Protein AF-F4N688-F1 (afdb_monomer_lite)

Structure (mmCIF, N/CA/C/O backbone):
data_AF-F4N688-F1
#
_entry.id   AF-F4N688-F1
#
loop_
_atom_site.group_PDB
_atom_site.id
_atom_site.type_symbol
_atom_site.label_atom_id
_atom_site.label_alt_id
_atom_site.label_comp_id
_atom_site.label_asym_id
_atom_site.label_entity_id
_atom_site.label_seq_id
_atom_site.pdbx_PDB_ins_code
_atom_site.Cartn_x
_atom_site.Cartn_y
_atom_site.Cartn_z
_atom_site.occupancy
_a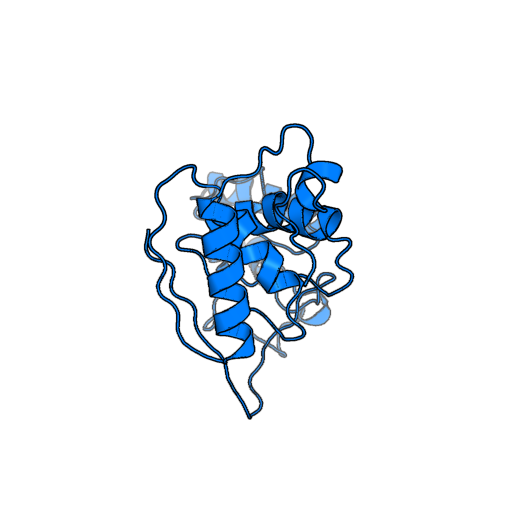tom_site.B_iso_or_equiv
_atom_site.auth_seq_id
_atom_site.auth_comp_id
_atom_site.auth_asym_id
_atom_site.auth_atom_id
_atom_site.pdbx_PDB_model_num
ATOM 1 N N . MET A 1 1 ? -16.082 -0.897 23.472 1.00 53.88 1 MET A N 1
ATOM 2 C CA . MET A 1 1 ? -15.244 -0.591 22.298 1.00 53.88 1 MET A CA 1
ATOM 3 C C . MET A 1 1 ? -14.392 0.613 22.665 1.00 53.88 1 MET A C 1
ATOM 5 O O . MET A 1 1 ? -14.942 1.558 23.213 1.00 53.88 1 MET A O 1
ATOM 9 N N . THR A 1 2 ? -13.070 0.537 22.519 1.00 65.69 2 THR A N 1
ATOM 10 C CA . THR A 1 2 ? -12.178 1.661 22.847 1.00 65.69 2 THR A CA 1
ATOM 11 C C . THR A 1 2 ? -12.403 2.778 21.832 1.00 65.69 2 THR A C 1
ATOM 13 O O . THR A 1 2 ? -12.323 2.518 20.634 1.00 65.69 2 THR A O 1
ATOM 16 N N . ASP A 1 3 ? -12.703 3.994 22.292 1.00 84.94 3 ASP A N 1
ATOM 17 C CA . ASP A 1 3 ? -12.773 5.162 21.409 1.00 84.94 3 ASP A CA 1
ATOM 18 C C . ASP A 1 3 ? -11.345 5.601 21.053 1.00 84.94 3 ASP A C 1
ATOM 20 O O . ASP A 1 3 ? -10.695 6.355 21.777 1.00 84.94 3 ASP A O 1
ATOM 24 N N . ASP A 1 4 ? -10.833 5.080 19.935 1.00 90.69 4 ASP A N 1
ATOM 25 C CA . ASP A 1 4 ? -9.483 5.371 19.438 1.00 90.69 4 ASP A CA 1
ATOM 26 C C . ASP A 1 4 ? -9.272 6.868 19.116 1.00 90.69 4 ASP A C 1
ATOM 28 O O . ASP A 1 4 ? -8.127 7.325 19.055 1.00 90.69 4 ASP A O 1
ATOM 32 N N . PHE A 1 5 ? -10.359 7.633 18.957 1.00 91.25 5 PHE A N 1
ATOM 33 C CA . PHE A 1 5 ? -10.380 9.056 18.613 1.00 91.25 5 PHE A CA 1
ATOM 34 C C . PHE A 1 5 ? -10.669 9.965 19.813 1.00 91.25 5 PHE A C 1
ATOM 36 O O . PHE A 1 5 ? -10.765 11.181 19.634 1.00 91.25 5 PHE A O 1
ATOM 43 N N . ALA A 1 6 ? -10.826 9.425 21.024 1.00 89.12 6 ALA A N 1
ATOM 44 C CA . ALA A 1 6 ? -10.958 10.232 22.232 1.00 89.12 6 ALA A CA 1
ATOM 45 C C . ALA A 1 6 ? -9.713 11.115 22.460 1.00 89.12 6 ALA A C 1
ATOM 47 O O . ALA A 1 6 ? -8.637 10.867 21.914 1.00 89.12 6 ALA A O 1
ATOM 48 N N . THR A 1 7 ? -9.840 12.149 23.296 1.00 87.75 7 THR A N 1
ATOM 49 C CA . THR A 1 7 ? -8.721 13.038 23.680 1.00 87.75 7 THR A CA 1
ATOM 50 C C . THR A 1 7 ? -7.562 12.303 24.341 1.00 87.75 7 THR A C 1
ATOM 52 O O . THR A 1 7 ? -6.420 12.733 24.240 1.00 87.75 7 THR A O 1
ATOM 55 N N . ASP A 1 8 ? -7.857 11.185 24.986 1.00 88.12 8 ASP A N 1
ATOM 56 C CA . ASP A 1 8 ? -6.932 10.242 25.600 1.00 88.12 8 ASP A CA 1
ATOM 57 C C . ASP A 1 8 ? -6.891 8.898 24.846 1.00 88.12 8 ASP A C 1
ATOM 59 O O . ASP A 1 8 ? -6.325 7.927 25.344 1.00 88.12 8 ASP A O 1
ATOM 63 N N . GLY A 1 9 ? -7.469 8.834 23.642 1.00 89.31 9 GLY A N 1
ATOM 64 C CA . GLY A 1 9 ? -7.519 7.642 22.799 1.00 89.31 9 GLY A CA 1
ATOM 65 C C . GLY A 1 9 ? -6.160 7.268 22.201 1.00 89.31 9 GLY A C 1
ATOM 66 O O . GLY A 1 9 ? -5.195 8.035 22.234 1.00 89.31 9 GLY A O 1
ATOM 67 N N . ALA A 1 10 ? -6.080 6.074 21.608 1.00 91.69 10 ALA A N 1
ATOM 68 C CA . ALA A 1 10 ? -4.834 5.538 21.054 1.00 91.69 10 ALA A CA 1
ATOM 69 C C . ALA A 1 10 ? -4.192 6.461 20.000 1.00 91.69 10 ALA A C 1
ATOM 71 O O . ALA A 1 10 ? -2.969 6.606 19.974 1.00 91.69 10 ALA A O 1
ATOM 72 N N . LEU A 1 11 ? -5.001 7.121 19.162 1.00 91.94 11 LEU A N 1
ATOM 73 C CA . LEU A 1 11 ? -4.498 8.048 18.145 1.00 91.94 11 LEU A CA 1
ATOM 74 C C . LEU A 1 11 ? -3.936 9.330 18.766 1.00 91.94 11 LEU A C 1
ATOM 76 O O . LEU A 1 11 ? -2.867 9.775 18.358 1.00 91.94 11 LEU A O 1
ATOM 80 N N . ALA A 1 12 ? -4.608 9.885 19.778 1.00 91.81 12 ALA A N 1
ATOM 81 C CA . ALA A 1 12 ? -4.154 11.087 20.475 1.00 91.81 12 ALA A CA 1
ATOM 82 C C . ALA A 1 12 ? -2.844 10.858 21.244 1.00 91.81 12 ALA A C 1
ATOM 84 O O . ALA A 1 12 ? -1.980 11.731 21.270 1.00 91.81 12 ALA A O 1
ATOM 85 N N . GLN A 1 13 ? -2.665 9.669 21.825 1.00 90.75 13 GLN A N 1
ATOM 86 C CA . GLN A 1 13 ? -1.436 9.309 22.537 1.00 90.75 13 GLN A CA 1
ATOM 87 C C . GLN A 1 13 ? -0.248 9.060 21.599 1.00 90.75 13 GLN A C 1
ATOM 89 O O . GLN A 1 13 ? 0.892 9.341 21.961 1.00 90.75 13 GLN A O 1
ATOM 94 N N . ALA A 1 14 ? -0.495 8.491 20.417 1.00 90.94 14 ALA A N 1
ATOM 95 C CA . ALA A 1 14 ? 0.567 8.064 19.511 1.00 90.94 14 ALA A CA 1
ATOM 96 C C . ALA A 1 14 ? 0.972 9.124 18.477 1.00 90.94 14 ALA A C 1
ATOM 98 O O . ALA A 1 14 ? 2.082 9.060 17.947 1.00 90.94 14 ALA A O 1
ATOM 99 N N . ILE A 1 15 ? 0.087 10.070 18.150 1.00 90.44 15 ILE A N 1
ATOM 100 C CA . ILE A 1 15 ? 0.282 11.011 17.044 1.00 90.44 15 ILE A CA 1
ATOM 101 C C . ILE A 1 15 ? 0.378 12.435 17.591 1.00 90.44 15 ILE A C 1
ATOM 103 O O . ILE A 1 15 ? -0.610 13.039 18.009 1.00 90.44 15 ILE A O 1
ATOM 107 N N . THR A 1 16 ? 1.581 13.005 17.538 1.00 88.25 16 THR A N 1
ATOM 108 C CA . THR A 1 16 ? 1.831 14.388 17.958 1.00 88.25 16 THR A CA 1
ATOM 109 C C . THR A 1 16 ? 0.973 15.368 17.158 1.00 88.25 16 THR A C 1
ATOM 111 O O . THR A 1 16 ? 0.999 15.371 15.929 1.00 88.25 16 THR A O 1
ATOM 114 N N . GLY A 1 17 ? 0.227 16.227 17.857 1.00 86.38 17 GLY A N 1
ATOM 115 C CA . GLY A 1 17 ? -0.650 17.220 17.230 1.00 86.38 17 GLY A CA 1
ATOM 116 C C . GLY A 1 17 ? -1.978 16.659 16.713 1.00 86.38 17 GLY A C 1
ATOM 117 O O . GLY A 1 17 ? -2.724 17.384 16.051 1.00 86.38 17 GLY A O 1
ATOM 118 N N . PHE A 1 18 ? -2.304 15.398 17.011 1.00 89.06 18 PHE A N 1
ATOM 119 C CA . PHE A 1 18 ? -3.630 14.861 16.740 1.00 89.06 18 PHE A CA 1
ATOM 120 C C . PHE A 1 18 ? -4.679 15.581 17.588 1.00 89.06 18 PHE A C 1
ATOM 122 O O . PHE A 1 18 ? -4.578 15.640 18.812 1.00 89.06 18 PHE A O 1
ATOM 129 N N . ASN A 1 19 ? -5.701 16.118 16.923 1.00 88.25 19 ASN A N 1
ATOM 130 C CA . ASN A 1 19 ? -6.828 16.758 17.582 1.00 88.25 19 ASN A CA 1
ATOM 131 C C . ASN A 1 19 ? -8.113 15.993 17.237 1.00 88.25 19 ASN A C 1
ATOM 133 O O . ASN A 1 19 ? -8.499 15.997 16.061 1.00 88.25 19 ASN A O 1
ATOM 137 N N . PRO A 1 20 ? -8.767 15.354 18.222 1.00 88.00 20 PRO A N 1
ATOM 138 C CA . PRO A 1 20 ? -10.058 14.704 18.047 1.00 88.00 20 PRO A CA 1
ATOM 139 C C . PRO A 1 20 ? -11.090 15.596 17.370 1.00 88.00 20 PRO A C 1
ATOM 141 O O . PRO A 1 20 ? -11.239 16.775 17.696 1.00 88.00 20 PRO A O 1
ATOM 144 N N . ARG A 1 21 ? -11.855 15.013 16.449 1.00 89.88 21 ARG A N 1
ATOM 145 C CA . ARG A 1 21 ? -12.956 15.700 15.771 1.00 89.88 21 ARG A CA 1
ATOM 146 C C . ARG A 1 21 ? -14.203 14.852 15.834 1.00 89.88 21 ARG A C 1
ATOM 148 O O . ARG A 1 21 ? -14.169 13.658 15.554 1.00 89.88 21 ARG A O 1
ATOM 155 N N . GLU A 1 22 ? -15.315 15.500 16.139 1.00 89.50 22 GLU A N 1
ATOM 156 C CA . GLU A 1 22 ? -16.586 14.808 16.304 1.00 89.50 22 GLU A CA 1
ATOM 157 C C . GLU A 1 22 ? -17.050 14.120 15.014 1.00 89.50 22 GLU A C 1
ATOM 159 O O . GLU A 1 22 ? -17.449 12.962 15.042 1.00 89.50 22 GLU A O 1
ATOM 164 N N . SER A 1 23 ? -16.871 14.766 13.859 1.00 89.38 23 SER A N 1
ATOM 165 C CA . SER A 1 23 ? -17.173 14.157 12.557 1.00 89.38 23 SER A CA 1
ATOM 166 C C . SER A 1 23 ? -16.347 12.898 12.271 1.00 89.38 23 SER A C 1
ATOM 168 O O . SER A 1 23 ? -16.833 11.965 11.636 1.00 89.38 23 SER A O 1
ATOM 170 N N . GLN A 1 24 ? -15.108 12.847 12.763 1.00 90.06 24 GLN A N 1
ATOM 171 C CA . GLN A 1 24 ? -14.229 11.691 12.621 1.00 90.06 24 GLN A CA 1
ATOM 172 C C . GLN A 1 24 ? -14.700 10.524 13.498 1.00 90.06 24 GLN A C 1
ATOM 174 O O . GLN A 1 24 ? -14.757 9.392 13.021 1.00 90.06 24 GLN A O 1
ATOM 179 N N . ARG A 1 25 ? -15.098 10.817 14.746 1.00 92.00 25 ARG A N 1
ATOM 180 C CA . ARG A 1 25 ? -15.697 9.850 15.679 1.00 92.00 25 ARG A CA 1
ATOM 181 C C . ARG A 1 25 ? -16.994 9.261 15.142 1.00 92.00 25 ARG A C 1
ATOM 183 O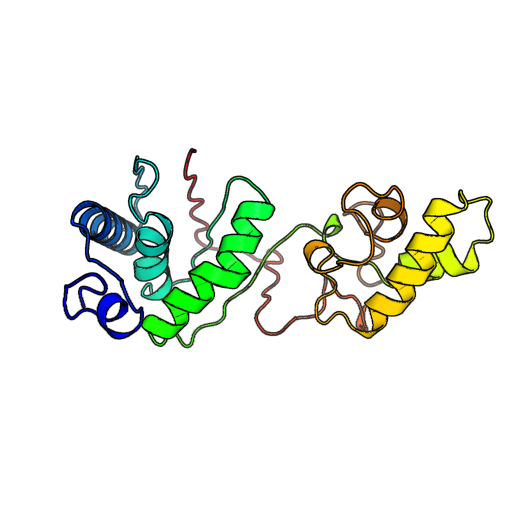 O . ARG A 1 25 ? -17.135 8.044 15.107 1.00 92.00 25 ARG A O 1
ATOM 190 N N . GLN A 1 26 ? -17.900 10.113 14.668 1.00 92.19 26 GLN A N 1
ATOM 191 C CA . GLN A 1 26 ? -19.183 9.694 14.099 1.00 92.19 26 GLN A CA 1
ATOM 192 C C . GLN A 1 26 ? -18.994 8.787 12.882 1.00 92.19 26 GLN A C 1
ATOM 194 O O . GLN A 1 26 ? -19.615 7.731 12.797 1.00 92.19 26 GLN A O 1
ATOM 199 N N . MET A 1 27 ? -18.090 9.158 11.969 1.00 92.31 27 MET A N 1
ATOM 200 C CA . MET A 1 27 ? -17.766 8.331 10.807 1.00 92.31 27 MET A CA 1
ATOM 201 C C . MET A 1 27 ? -17.166 6.981 11.223 1.00 92.31 27 MET A C 1
ATOM 203 O O . MET A 1 27 ? -17.580 5.951 10.698 1.00 92.31 27 MET A O 1
ATOM 207 N N . ALA A 1 28 ? -16.226 6.964 12.170 1.00 93.94 28 ALA A N 1
ATOM 208 C CA . ALA A 1 28 ? -15.606 5.727 12.639 1.00 93.94 28 ALA A CA 1
ATOM 209 C C . ALA A 1 28 ? -16.610 4.787 13.328 1.00 93.94 28 ALA A C 1
ATOM 211 O O . ALA A 1 28 ? -16.593 3.583 13.067 1.00 93.94 28 ALA A O 1
ATOM 212 N N . ALA A 1 29 ? -17.504 5.333 14.159 1.00 93.94 29 ALA A N 1
ATOM 213 C CA . ALA A 1 29 ? -18.570 4.579 14.813 1.00 93.94 29 ALA A CA 1
ATOM 214 C C . ALA A 1 29 ? -19.528 3.964 13.784 1.00 93.94 29 ALA A C 1
ATOM 216 O O . ALA A 1 29 ? -19.724 2.751 13.786 1.00 93.94 29 ALA A O 1
ATOM 217 N N . ALA A 1 30 ? -20.022 4.768 12.834 1.00 94.44 30 ALA A N 1
ATOM 218 C CA . ALA A 1 30 ? -20.915 4.295 11.779 1.00 94.44 30 ALA A CA 1
ATOM 219 C C . ALA A 1 30 ? -20.274 3.186 10.923 1.00 94.44 30 ALA A C 1
ATOM 221 O O . ALA A 1 30 ? -20.929 2.199 10.583 1.00 94.44 30 ALA A O 1
ATOM 222 N N . ILE A 1 31 ? -18.983 3.315 10.592 1.00 94.69 31 ILE A N 1
ATOM 223 C CA . ILE A 1 31 ? -18.241 2.287 9.846 1.00 94.69 31 ILE A CA 1
ATOM 224 C C . ILE A 1 31 ? -18.119 1.005 10.670 1.00 94.69 31 ILE A C 1
ATOM 226 O O . ILE A 1 31 ? -18.365 -0.071 10.130 1.00 94.69 31 ILE A O 1
ATOM 230 N N . SER A 1 32 ? -17.768 1.098 11.955 1.00 94.88 32 SER A N 1
ATOM 231 C CA . SER A 1 32 ? -17.664 -0.078 12.827 1.00 94.88 32 SER A CA 1
ATOM 232 C C . SER A 1 32 ? -18.994 -0.816 12.938 1.00 94.88 32 SER A C 1
ATOM 234 O O . SER A 1 32 ? -19.042 -2.019 12.701 1.00 94.88 32 SER A O 1
ATOM 236 N N . GLU A 1 33 ? -20.082 -0.091 13.208 1.00 95.38 33 GLU A N 1
ATOM 237 C CA . GLU A 1 33 ? -21.433 -0.656 13.270 1.00 95.38 33 GLU A CA 1
ATOM 238 C C . GLU A 1 33 ? -21.819 -1.335 11.951 1.00 95.38 33 GLU A C 1
ATOM 240 O O . GLU A 1 33 ? -22.384 -2.425 11.952 1.00 95.38 33 GLU A O 1
ATOM 245 N N . SER A 1 34 ? -21.458 -0.734 10.815 1.00 95.88 34 SER A N 1
ATOM 246 C CA . SER A 1 34 ? -21.752 -1.293 9.490 1.00 95.88 34 SER A CA 1
ATOM 247 C C . SER A 1 34 ? -20.941 -2.552 9.184 1.00 95.88 34 SER A C 1
ATOM 249 O O . SER A 1 34 ? -21.466 -3.477 8.562 1.00 95.88 34 SER A O 1
ATOM 251 N N . ILE A 1 35 ? -19.680 -2.618 9.628 1.00 93.19 35 ILE A N 1
ATOM 252 C CA . ILE A 1 35 ? -18.844 -3.822 9.525 1.00 93.19 35 ILE A CA 1
ATOM 253 C C . ILE A 1 35 ? -19.454 -4.949 10.368 1.00 93.19 35 ILE A C 1
ATOM 255 O O . ILE A 1 35 ? -19.646 -6.052 9.848 1.00 93.19 35 ILE A O 1
ATOM 259 N N . ASP A 1 36 ? -19.816 -4.663 11.620 1.00 93.06 36 ASP A N 1
ATOM 260 C CA . ASP A 1 36 ? -20.389 -5.639 12.555 1.00 93.06 36 ASP A CA 1
ATOM 261 C C . ASP A 1 36 ? -21.759 -6.146 12.077 1.00 93.06 36 ASP A C 1
ATOM 263 O O . ASP A 1 36 ? -22.025 -7.352 12.068 1.00 93.06 36 ASP A O 1
ATOM 267 N N . ALA A 1 37 ? -22.612 -5.236 11.597 1.00 95.38 37 ALA A N 1
ATOM 268 C CA . ALA A 1 37 ? -23.927 -5.550 11.044 1.00 95.38 37 ALA A CA 1
ATOM 269 C C . ALA A 1 37 ? -23.872 -6.136 9.621 1.00 95.38 37 ALA A C 1
ATOM 271 O O . ALA A 1 37 ? -24.893 -6.606 9.115 1.00 95.38 37 ALA A O 1
ATOM 272 N N . LYS A 1 38 ? -22.700 -6.126 8.966 1.00 93.38 38 LYS A N 1
ATOM 273 C CA . LYS A 1 38 ? -22.496 -6.536 7.563 1.00 93.38 38 LYS A CA 1
ATOM 274 C C . LYS A 1 38 ? -23.407 -5.782 6.588 1.00 93.38 38 LYS A C 1
ATOM 276 O O . LYS A 1 38 ? -23.979 -6.376 5.672 1.00 93.38 38 LYS A O 1
ATOM 281 N N . GLN A 1 39 ? -23.548 -4.478 6.796 1.00 93.88 39 GLN A N 1
ATOM 282 C CA . GLN A 1 39 ? -24.400 -3.596 6.003 1.00 93.88 39 GLN A CA 1
ATOM 283 C C . GLN A 1 39 ? -23.579 -2.644 5.132 1.00 93.88 39 GLN A C 1
ATOM 285 O O . GLN A 1 39 ? -22.395 -2.401 5.363 1.00 93.88 39 GLN A O 1
ATOM 290 N N . GLN A 1 40 ? -24.230 -2.107 4.102 1.00 95.62 40 GLN A N 1
ATOM 291 C CA . GLN A 1 40 ? -23.655 -1.066 3.262 1.00 95.62 40 GLN A CA 1
ATOM 292 C C . GLN A 1 40 ? -23.860 0.297 3.922 1.00 95.62 40 GLN A C 1
ATOM 294 O O . GLN A 1 40 ? -24.969 0.622 4.340 1.00 95.62 40 GLN A O 1
ATOM 299 N N . LEU A 1 41 ? -22.805 1.107 3.946 1.00 94.06 41 LEU A N 1
ATOM 300 C CA . LEU A 1 41 ? -22.845 2.482 4.427 1.00 94.06 41 LEU A CA 1
ATOM 301 C C . LEU A 1 41 ? -22.266 3.412 3.365 1.00 94.06 41 LEU A C 1
ATOM 303 O O . LEU A 1 41 ? -21.203 3.152 2.799 1.00 94.06 41 LEU A O 1
ATOM 307 N N . VAL A 1 42 ? -22.967 4.517 3.127 1.00 94.69 42 VAL A N 1
ATOM 308 C CA . VAL A 1 42 ? -22.491 5.633 2.311 1.00 94.69 42 VAL A CA 1
ATOM 309 C C . VAL A 1 42 ? -22.246 6.805 3.248 1.00 94.69 42 VAL A C 1
ATOM 311 O O . VAL A 1 42 ? -23.152 7.229 3.959 1.00 94.69 42 VAL A O 1
ATOM 314 N N . VAL A 1 43 ? -21.017 7.318 3.249 1.00 90.38 43 VAL A N 1
ATOM 315 C CA . VAL A 1 43 ? -20.632 8.489 4.043 1.00 90.38 43 VAL A CA 1
ATOM 316 C C . VAL A 1 43 ? -20.131 9.570 3.105 1.00 90.38 43 VAL A C 1
ATOM 318 O O . VAL A 1 43 ? -19.173 9.356 2.363 1.00 90.38 43 VAL A O 1
ATOM 321 N N . GLU A 1 44 ? -20.742 10.744 3.184 1.00 90.00 44 GLU A N 1
ATOM 322 C CA . GLU A 1 44 ? -20.186 11.960 2.609 1.00 90.00 44 GLU A CA 1
ATOM 323 C C . GLU A 1 44 ? -19.350 12.669 3.674 1.00 90.00 44 GLU A C 1
ATOM 325 O O . GLU A 1 44 ? -19.809 12.927 4.786 1.00 90.00 44 GLU A O 1
ATOM 330 N N . ALA A 1 45 ? -18.097 12.977 3.351 1.00 83.69 45 ALA A N 1
ATOM 331 C CA . ALA A 1 45 ? -17.222 13.692 4.264 1.00 83.69 45 ALA A CA 1
ATOM 332 C C . ALA A 1 45 ? -16.451 14.771 3.504 1.00 83.69 45 ALA A C 1
ATOM 334 O O . ALA A 1 45 ? -15.783 14.480 2.513 1.00 83.69 45 ALA A O 1
ATOM 335 N N . GLY A 1 46 ? -16.493 16.012 3.996 1.00 78.56 46 GLY A N 1
ATOM 336 C CA . GLY A 1 46 ? -15.784 17.161 3.416 1.00 78.56 46 GLY A CA 1
ATOM 337 C C . GLY A 1 46 ? -14.257 17.037 3.497 1.00 78.56 46 GLY A C 1
ATOM 338 O O . GLY A 1 46 ? -13.723 16.229 4.262 1.00 78.56 46 GLY A O 1
ATOM 339 N N . THR A 1 47 ? -13.507 17.755 2.661 1.00 77.69 47 THR A N 1
ATOM 340 C CA . THR A 1 47 ? -12.029 17.758 2.702 1.00 77.69 47 THR A CA 1
ATOM 341 C C . THR A 1 47 ? -11.511 18.199 4.075 1.00 77.69 47 THR A C 1
ATOM 343 O O . THR A 1 47 ? -12.166 18.930 4.810 1.00 77.69 47 THR A O 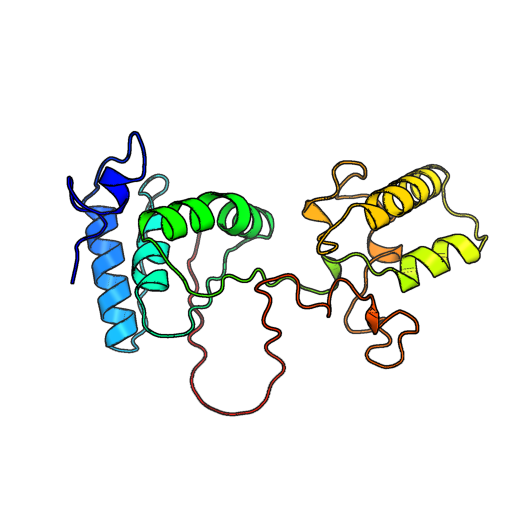1
ATOM 346 N N . GLY A 1 48 ? -10.350 17.678 4.477 1.00 73.19 48 GLY A N 1
ATOM 347 C CA . GLY A 1 48 ? -9.741 18.044 5.757 1.00 73.19 48 GLY A CA 1
ATOM 348 C C . GLY A 1 48 ? -10.417 17.480 7.012 1.00 73.19 48 GLY A C 1
ATOM 349 O O . GLY A 1 48 ? -9.900 17.729 8.091 1.00 73.19 48 GLY A O 1
ATOM 350 N N . THR A 1 49 ? -11.487 16.679 6.925 1.00 70.19 49 THR A N 1
ATOM 351 C CA . THR A 1 49 ? -12.172 16.084 8.099 1.00 70.19 49 THR A CA 1
ATOM 352 C C . THR A 1 49 ? -11.405 14.950 8.784 1.00 70.19 49 THR A C 1
ATOM 354 O O . THR A 1 49 ? -11.773 14.543 9.880 1.00 70.19 49 THR A O 1
ATOM 357 N N . GLY A 1 50 ? -10.312 14.459 8.191 1.00 79.25 50 GLY A N 1
ATOM 358 C CA . GLY A 1 50 ? -9.578 13.301 8.716 1.00 79.25 50 GLY A CA 1
ATOM 359 C C . GLY A 1 50 ? -10.200 11.953 8.329 1.00 79.25 50 GLY A C 1
ATOM 360 O O . GLY A 1 50 ? -10.023 10.973 9.056 1.00 79.25 50 GLY A O 1
ATOM 361 N N . LYS A 1 51 ? -10.901 11.909 7.180 1.00 87.88 51 LYS A N 1
ATOM 362 C CA . LYS A 1 51 ? -11.567 10.720 6.607 1.00 87.88 51 LYS A CA 1
ATOM 363 C C . LYS A 1 51 ? -10.704 9.463 6.657 1.00 87.88 51 LYS A C 1
ATOM 365 O O . LYS A 1 51 ? -11.192 8.397 7.005 1.00 87.88 51 LYS A O 1
ATOM 370 N N . THR A 1 52 ? -9.425 9.612 6.308 1.00 90.38 52 THR A N 1
ATOM 371 C CA . THR A 1 52 ? -8.486 8.497 6.204 1.00 90.38 52 THR A CA 1
ATOM 372 C C . THR A 1 52 ? -8.411 7.708 7.498 1.00 90.38 52 THR A C 1
ATOM 374 O O . THR A 1 52 ? -8.608 6.500 7.502 1.00 90.38 52 THR A O 1
ATOM 377 N N . PHE A 1 53 ? -8.220 8.385 8.628 1.00 92.88 53 PHE A N 1
ATOM 378 C CA . PHE A 1 53 ? -8.099 7.682 9.901 1.00 92.88 53 PHE A CA 1
ATOM 379 C C . PHE A 1 53 ? -9.458 7.143 10.352 1.00 92.88 53 PHE A C 1
ATOM 381 O O . PHE A 1 53 ? -9.507 6.034 10.874 1.00 92.88 53 PHE A O 1
ATOM 388 N N . ALA A 1 54 ? -10.550 7.876 10.082 1.00 92.69 54 ALA A N 1
ATOM 389 C CA . ALA A 1 54 ? -11.910 7.455 10.422 1.00 92.69 54 ALA A CA 1
ATOM 390 C C . ALA A 1 54 ? -12.305 6.111 9.799 1.00 92.69 54 ALA A C 1
ATOM 392 O O . ALA A 1 54 ? -13.002 5.349 10.457 1.00 92.69 54 ALA A O 1
ATOM 393 N N . TYR A 1 55 ? -11.854 5.790 8.579 1.00 93.75 55 TYR A N 1
ATOM 394 C CA . TYR A 1 55 ? -12.073 4.453 8.015 1.00 93.75 55 TYR A CA 1
ATOM 395 C C . TYR A 1 55 ? -10.965 3.452 8.368 1.00 93.75 55 TYR A C 1
ATOM 397 O O . TYR A 1 55 ? -11.248 2.263 8.476 1.00 93.75 55 TYR A O 1
ATOM 405 N N . LEU A 1 56 ? -9.715 3.893 8.563 1.00 95.38 56 LEU A N 1
ATOM 406 C CA . LEU A 1 56 ? -8.598 2.989 8.870 1.00 95.38 56 LEU A CA 1
ATOM 407 C C . LEU A 1 56 ? -8.699 2.377 10.265 1.00 95.38 56 LEU A C 1
ATOM 409 O O . LEU A 1 56 ? -8.435 1.189 10.423 1.00 95.38 56 LEU A O 1
ATOM 413 N N . ALA A 1 57 ? -9.058 3.168 11.275 1.00 95.06 57 ALA A N 1
ATOM 414 C CA . ALA A 1 57 ? -9.111 2.682 12.646 1.00 95.06 57 ALA A CA 1
ATOM 415 C C . ALA A 1 57 ? -10.119 1.533 12.832 1.00 95.06 57 ALA A C 1
ATOM 417 O O . ALA A 1 57 ? -9.687 0.451 13.236 1.00 95.06 57 ALA A O 1
ATOM 418 N N . PRO A 1 58 ? -11.412 1.676 12.470 1.00 94.94 58 PRO A N 1
ATOM 419 C CA . PRO A 1 58 ? -12.351 0.559 12.556 1.00 94.94 58 PRO A CA 1
ATOM 420 C C . PRO A 1 58 ? -11.962 -0.598 11.624 1.00 94.94 58 PRO A C 1
ATOM 422 O O . PRO A 1 58 ? -12.101 -1.752 12.015 1.00 94.94 58 PRO A O 1
ATOM 425 N N . ALA A 1 59 ? -11.388 -0.328 10.444 1.00 95.25 59 ALA A N 1
ATOM 426 C CA . ALA A 1 59 ? -10.906 -1.383 9.548 1.00 95.25 59 ALA A CA 1
ATOM 427 C C . ALA A 1 59 ? -9.795 -2.250 10.168 1.00 95.25 59 ALA A C 1
ATOM 429 O O . ALA A 1 59 ? -9.777 -3.459 9.966 1.00 95.25 59 ALA A O 1
ATOM 430 N N . LEU A 1 60 ? -8.870 -1.651 10.922 1.00 94.69 60 LEU A N 1
ATOM 431 C CA . LEU A 1 60 ? -7.779 -2.368 11.592 1.00 94.69 60 LEU A CA 1
ATOM 432 C C . LEU A 1 60 ? -8.216 -3.045 12.897 1.00 94.69 60 LEU A C 1
ATOM 434 O O . LEU A 1 60 ? -7.545 -3.964 13.366 1.00 94.69 60 LEU A O 1
ATOM 438 N N . ARG A 1 61 ? -9.312 -2.579 13.505 1.00 93.69 61 ARG A N 1
ATOM 439 C CA . ARG A 1 61 ? -9.933 -3.201 14.682 1.00 93.69 61 ARG A CA 1
ATOM 440 C C . ARG A 1 61 ? -10.854 -4.363 14.318 1.00 93.69 61 ARG A C 1
ATOM 442 O O . ARG A 1 61 ? -11.095 -5.209 15.175 1.00 93.69 61 ARG A O 1
ATOM 449 N N . ALA A 1 62 ? -11.360 -4.394 13.088 1.00 92.69 62 ALA A N 1
ATOM 450 C CA . ALA A 1 62 ? -12.245 -5.443 12.616 1.00 92.69 62 ALA A CA 1
ATOM 451 C C . ALA A 1 62 ? -11.546 -6.810 12.637 1.00 92.69 62 ALA A C 1
ATOM 453 O O . ALA A 1 62 ? -10.431 -6.963 12.139 1.00 92.69 62 ALA A O 1
ATOM 454 N N . ASP A 1 63 ? -12.237 -7.830 13.145 1.00 89.38 63 ASP A N 1
ATOM 455 C CA . ASP A 1 63 ? -11.757 -9.220 13.148 1.00 89.38 63 ASP A CA 1
ATOM 456 C C . ASP A 1 63 ? -12.036 -9.919 11.804 1.00 89.38 63 ASP A C 1
ATOM 458 O O . ASP A 1 63 ? -12.498 -11.056 11.718 1.00 89.38 63 ASP A O 1
ATOM 462 N N . CYS A 1 64 ? -11.844 -9.192 10.704 1.00 90.31 64 CYS A N 1
ATOM 463 C CA . CYS A 1 64 ? -12.094 -9.686 9.362 1.00 90.31 64 CYS A CA 1
ATOM 464 C C . CYS A 1 64 ? -11.114 -9.082 8.356 1.00 90.31 64 CYS A C 1
ATOM 466 O O . CYS A 1 64 ? -10.398 -8.117 8.621 1.00 90.31 64 CYS A O 1
ATOM 468 N N . LYS A 1 65 ? -11.063 -9.674 7.161 1.00 91.94 65 LYS A N 1
ATOM 469 C CA . LYS A 1 65 ? -10.240 -9.141 6.078 1.00 91.94 65 LYS A CA 1
ATOM 470 C C . LYS A 1 65 ? -10.913 -7.907 5.483 1.00 91.94 65 LYS A C 1
ATOM 472 O O . LYS A 1 65 ? -11.965 -8.023 4.859 1.00 91.94 65 LYS A O 1
ATOM 477 N N . VAL A 1 66 ? -10.256 -6.756 5.598 1.00 93.31 66 VAL A N 1
ATOM 478 C CA . VAL A 1 66 ? -10.722 -5.500 4.999 1.00 93.31 66 VAL A CA 1
ATOM 479 C C . VAL A 1 66 ? -9.955 -5.197 3.714 1.00 93.31 66 VAL A C 1
ATOM 481 O O . VAL A 1 66 ? -8.732 -5.326 3.655 1.00 93.31 66 VAL A O 1
ATOM 484 N N . ILE A 1 67 ? -10.682 -4.788 2.673 1.00 94.50 67 ILE A N 1
ATOM 485 C CA . ILE A 1 67 ? -10.115 -4.259 1.430 1.00 94.50 67 ILE A CA 1
ATOM 486 C C . ILE A 1 67 ? -10.498 -2.787 1.338 1.00 94.50 67 ILE A C 1
ATOM 488 O O . ILE A 1 67 ? -11.679 -2.448 1.375 1.00 94.50 67 ILE A O 1
ATOM 492 N N . ILE A 1 68 ? -9.495 -1.927 1.185 1.00 93.62 68 ILE A N 1
ATOM 493 C CA . ILE A 1 68 ? -9.675 -0.487 1.000 1.00 93.62 68 ILE A CA 1
ATOM 494 C C . ILE A 1 68 ? -9.324 -0.154 -0.446 1.00 93.62 68 ILE A C 1
ATOM 496 O O . ILE A 1 68 ? -8.253 -0.519 -0.932 1.00 93.62 68 ILE A O 1
ATOM 500 N N . SER A 1 69 ? -10.236 0.528 -1.135 1.00 92.12 69 SER A N 1
ATOM 501 C CA . SER A 1 69 ? -10.053 0.991 -2.509 1.00 92.12 69 SER A CA 1
ATOM 502 C C . SER A 1 69 ? -10.045 2.518 -2.543 1.00 92.12 69 SER A C 1
ATOM 504 O O . SER A 1 69 ? -10.804 3.165 -1.821 1.00 92.12 69 SER A O 1
ATOM 506 N N . THR A 1 70 ? -9.171 3.094 -3.364 1.00 90.12 70 THR A N 1
ATOM 507 C CA . THR A 1 70 ? -9.013 4.543 -3.540 1.00 90.12 70 THR A CA 1
ATOM 508 C C . THR A 1 70 ? -9.179 4.912 -5.015 1.00 90.12 70 THR A C 1
ATOM 510 O O . THR A 1 70 ? -9.103 4.057 -5.895 1.00 90.12 70 THR A O 1
ATOM 513 N N . GLY A 1 71 ? -9.427 6.196 -5.294 1.00 86.88 71 GLY A N 1
ATOM 514 C CA . GLY A 1 71 ? -9.722 6.668 -6.652 1.00 86.88 71 GLY A CA 1
ATOM 515 C C . GLY A 1 71 ? -8.517 6.718 -7.599 1.00 86.88 71 GLY A C 1
ATOM 516 O O . GLY A 1 71 ? -8.706 6.767 -8.809 1.00 86.88 71 GLY A O 1
ATOM 517 N N . SER A 1 72 ? -7.285 6.709 -7.080 1.00 87.88 72 SER A N 1
ATOM 518 C CA . SER A 1 72 ? -6.069 6.781 -7.897 1.00 87.88 72 SER A CA 1
ATOM 519 C C . SER A 1 72 ? -4.897 6.036 -7.258 1.00 87.88 72 SER A C 1
ATOM 521 O O . SER A 1 72 ? -4.853 5.843 -6.040 1.00 87.88 72 SER A O 1
ATOM 523 N N . LYS A 1 73 ? -3.913 5.665 -8.089 1.00 85.81 73 LYS A N 1
ATOM 524 C CA . LYS A 1 73 ? -2.656 5.039 -7.653 1.00 85.81 73 LYS A CA 1
ATOM 525 C C . LYS A 1 73 ? -1.899 5.922 -6.656 1.00 85.81 73 LYS A C 1
ATOM 527 O O . LYS A 1 73 ? -1.516 5.440 -5.602 1.00 85.81 73 LYS A O 1
ATOM 532 N N . ALA A 1 74 ? -1.793 7.223 -6.927 1.00 86.62 74 ALA A N 1
ATOM 533 C CA . ALA A 1 74 ? -1.129 8.167 -6.026 1.00 86.62 74 ALA A CA 1
ATOM 534 C C . ALA A 1 74 ? -1.781 8.214 -4.629 1.00 86.62 74 ALA A C 1
ATOM 536 O O . ALA A 1 74 ? -1.085 8.202 -3.615 1.00 86.62 74 ALA A O 1
ATOM 537 N N . LEU A 1 75 ? -3.121 8.200 -4.557 1.00 90.12 75 LEU A N 1
ATOM 538 C CA . LEU A 1 75 ? -3.836 8.131 -3.277 1.00 90.12 75 LEU A CA 1
ATOM 539 C C . LEU A 1 75 ? -3.617 6.788 -2.573 1.00 90.12 75 LEU A C 1
ATOM 541 O O . LEU A 1 75 ? -3.516 6.748 -1.349 1.00 90.12 75 LEU A O 1
ATOM 545 N N . GLN A 1 76 ? -3.548 5.692 -3.333 1.00 91.06 76 GLN A N 1
ATOM 546 C CA . GLN A 1 76 ? -3.226 4.370 -2.796 1.00 91.06 76 GLN A CA 1
ATOM 547 C C . GLN A 1 76 ? -1.812 4.338 -2.193 1.00 91.06 76 GLN A C 1
ATOM 549 O O . GLN A 1 76 ? -1.623 3.812 -1.097 1.00 91.06 76 GLN A O 1
ATOM 554 N N . ASP A 1 77 ? -0.842 4.943 -2.878 1.00 88.81 77 ASP A N 1
ATOM 555 C CA . ASP A 1 77 ? 0.557 5.001 -2.454 1.00 88.81 77 ASP A CA 1
ATOM 556 C C . ASP A 1 77 ? 0.739 5.877 -1.220 1.00 88.81 77 ASP A C 1
ATOM 558 O O . ASP A 1 77 ? 1.408 5.468 -0.269 1.00 88.81 77 ASP A O 1
ATOM 562 N N . GLN A 1 78 ? 0.079 7.038 -1.172 1.00 90.00 78 GLN A N 1
ATOM 563 C CA . GLN A 1 78 ? 0.044 7.873 0.028 1.00 90.00 78 GLN A CA 1
ATOM 564 C C . GLN A 1 78 ? -0.564 7.114 1.215 1.00 90.00 78 GLN A C 1
ATOM 566 O O . GLN A 1 78 ? 0.004 7.120 2.310 1.00 90.00 78 GLN A O 1
ATOM 571 N N . LEU A 1 79 ? -1.693 6.433 0.994 1.00 91.88 79 LEU A N 1
ATOM 572 C CA . LEU A 1 79 ? -2.359 5.652 2.029 1.00 91.88 79 LEU A CA 1
ATOM 573 C C . LEU A 1 79 ? -1.425 4.569 2.579 1.00 91.88 79 LEU A C 1
ATOM 575 O O . LEU A 1 79 ? -1.283 4.457 3.791 1.00 91.88 79 LEU A O 1
ATOM 579 N N . TYR A 1 80 ? -0.777 3.793 1.709 1.00 91.00 80 TYR A N 1
ATOM 580 C CA . TYR A 1 80 ? 0.041 2.648 2.109 1.00 91.00 80 TYR A CA 1
ATOM 581 C C . TYR A 1 80 ? 1.397 3.035 2.714 1.00 91.00 80 TYR A C 1
ATOM 583 O O . TYR A 1 80 ? 1.848 2.386 3.652 1.00 91.00 80 TYR A O 1
ATOM 591 N N . SER A 1 81 ? 2.049 4.080 2.200 1.00 89.00 81 SER A N 1
ATOM 592 C CA . SER A 1 81 ? 3.392 4.486 2.644 1.00 89.00 81 SER A CA 1
ATOM 593 C C . SER A 1 81 ? 3.391 5.385 3.881 1.00 89.00 81 SER A C 1
ATOM 595 O O . SER A 1 81 ? 4.392 5.440 4.593 1.00 89.00 81 SER A O 1
ATOM 597 N N . ARG A 1 82 ? 2.285 6.093 4.146 1.00 90.56 82 ARG A N 1
ATOM 598 C CA . ARG A 1 82 ? 2.210 7.108 5.204 1.00 90.56 82 ARG A CA 1
ATOM 599 C C . ARG A 1 82 ? 1.071 6.852 6.178 1.00 90.56 82 ARG A C 1
ATOM 601 O O . ARG A 1 82 ? 1.318 6.514 7.331 1.00 90.56 82 ARG A O 1
ATOM 608 N N . ASP A 1 83 ? -0.168 6.994 5.715 1.00 92.31 83 ASP A N 1
ATOM 609 C CA . ASP A 1 83 ? -1.326 7.078 6.609 1.00 92.31 83 ASP A CA 1
ATOM 610 C C . ASP A 1 83 ? -1.603 5.741 7.323 1.00 92.31 83 ASP A C 1
ATOM 612 O O . ASP A 1 83 ? -1.824 5.702 8.535 1.00 92.31 83 ASP A O 1
ATOM 616 N N . LEU A 1 84 ? -1.541 4.626 6.590 1.00 94.06 84 LEU A N 1
ATOM 617 C CA . LEU A 1 84 ? -1.761 3.282 7.118 1.00 94.06 84 LEU A CA 1
ATOM 618 C C . LEU A 1 84 ? -0.688 2.873 8.147 1.00 94.06 84 LEU A C 1
ATOM 620 O O . LEU A 1 84 ? -1.085 2.454 9.236 1.00 94.06 84 LEU A O 1
ATOM 624 N N . PRO A 1 85 ? 0.631 3.017 7.891 1.00 93.56 85 PRO A N 1
ATOM 625 C CA . PRO A 1 85 ? 1.663 2.770 8.898 1.00 93.56 85 PRO A CA 1
ATOM 626 C C . PRO A 1 85 ? 1.481 3.594 10.174 1.00 93.56 85 PRO A C 1
ATOM 628 O O . PRO A 1 85 ? 1.637 3.057 11.273 1.00 93.56 85 PRO A O 1
ATOM 631 N N . THR A 1 86 ? 1.109 4.874 10.050 1.00 93.75 86 THR A N 1
ATOM 632 C CA . THR A 1 86 ? 0.851 5.744 11.204 1.00 93.75 86 THR A CA 1
ATOM 633 C C . THR A 1 86 ? -0.287 5.201 12.068 1.00 93.75 86 THR A C 1
ATOM 635 O O . THR A 1 86 ? -0.101 5.005 13.270 1.00 93.75 86 THR A O 1
ATOM 638 N N . VAL A 1 87 ? -1.444 4.895 11.471 1.00 94.00 87 VAL A N 1
ATOM 639 C CA . VAL A 1 87 ? -2.602 4.383 12.222 1.00 94.00 87 VAL A CA 1
ATOM 640 C C . VAL A 1 87 ? -2.336 2.975 12.761 1.00 94.00 87 VAL A C 1
ATOM 642 O O . VAL A 1 87 ? -2.618 2.702 13.924 1.00 94.00 87 VAL A O 1
ATOM 645 N N . ALA A 1 88 ? -1.737 2.083 11.970 1.00 95.12 88 ALA A N 1
ATOM 646 C CA . ALA A 1 88 ? -1.410 0.727 12.408 1.00 95.12 88 ALA A CA 1
ATOM 647 C C . ALA A 1 88 ? -0.462 0.724 13.616 1.00 95.12 88 ALA A C 1
ATOM 649 O O . ALA A 1 88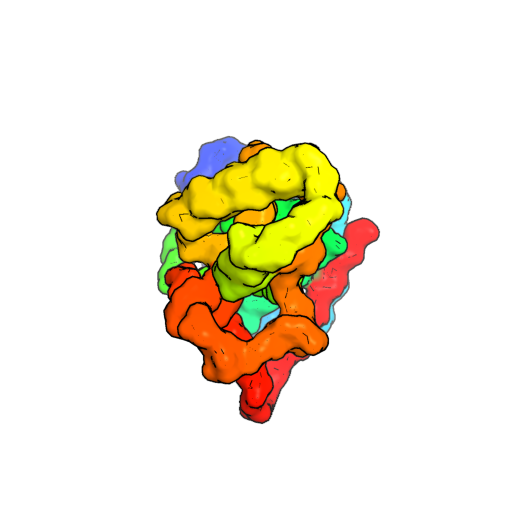 ? -0.679 -0.032 14.565 1.00 95.12 88 ALA A O 1
ATOM 650 N N . THR A 1 89 ? 0.539 1.608 13.620 1.00 94.62 89 THR A N 1
ATOM 651 C CA . THR A 1 89 ? 1.462 1.774 14.750 1.00 94.62 89 THR A CA 1
ATOM 652 C C . THR A 1 89 ? 0.734 2.308 15.982 1.00 94.62 89 THR A C 1
ATOM 654 O O . THR A 1 89 ? 0.866 1.733 17.063 1.00 94.62 89 THR A O 1
ATOM 657 N N . ALA A 1 90 ? -0.084 3.352 15.819 1.00 94.31 90 ALA A N 1
ATOM 658 C CA . ALA A 1 90 ? -0.860 3.944 16.908 1.00 94.31 90 ALA A CA 1
ATOM 659 C C . ALA A 1 90 ? -1.802 2.929 17.576 1.00 94.31 90 ALA A C 1
ATOM 661 O O . ALA A 1 90 ? -1.889 2.854 18.802 1.00 94.31 90 ALA A O 1
ATOM 662 N N . LEU A 1 91 ? -2.452 2.084 16.774 1.00 94.19 91 LEU A N 1
ATOM 663 C CA . LEU A 1 91 ? -3.365 1.045 17.252 1.00 94.19 91 LEU A CA 1
ATOM 664 C C . LEU A 1 91 ? -2.656 -0.242 17.693 1.00 94.19 91 LEU A C 1
ATOM 666 O O . LEU A 1 91 ? -3.322 -1.183 18.132 1.00 94.19 91 LEU A O 1
ATOM 670 N N . LYS A 1 92 ? -1.319 -0.296 17.594 1.00 94.31 92 LYS A N 1
ATOM 671 C CA . LYS A 1 92 ? -0.497 -1.486 17.868 1.00 94.31 92 LYS A CA 1
ATOM 672 C C . LYS A 1 92 ? -0.986 -2.711 17.085 1.00 94.31 92 LYS A C 1
ATOM 674 O O . LYS A 1 92 ? -1.001 -3.829 17.606 1.00 94.31 92 LYS A O 1
ATOM 679 N N . TYR A 1 93 ? -1.417 -2.491 15.845 1.00 94.56 93 TYR A N 1
ATOM 680 C CA . TYR A 1 93 ? -1.937 -3.528 14.965 1.00 94.56 93 TYR A CA 1
ATOM 681 C C . TYR A 1 93 ? -0.835 -4.534 14.616 1.00 94.56 93 TYR A C 1
ATOM 683 O O . TYR A 1 93 ? 0.274 -4.158 14.244 1.00 94.56 93 TYR A O 1
ATOM 691 N N . LYS A 1 94 ? -1.147 -5.828 14.745 1.00 92.19 94 LYS A N 1
ATOM 692 C CA . LYS A 1 94 ? -0.201 -6.937 14.509 1.00 92.19 94 LYS A CA 1
ATOM 693 C C . LYS A 1 94 ? -0.546 -7.786 13.287 1.00 92.19 94 LYS A C 1
ATOM 695 O O . LYS A 1 94 ? 0.140 -8.768 13.010 1.00 92.19 94 LYS A O 1
ATOM 700 N N . GLY A 1 95 ? -1.636 -7.461 12.596 1.00 89.75 95 GLY A N 1
ATOM 701 C CA . GLY A 1 95 ? -2.039 -8.193 11.406 1.00 89.75 95 GLY A CA 1
ATOM 702 C C . GLY A 1 95 ? -1.174 -7.846 10.196 1.00 89.75 95 GLY A C 1
ATOM 703 O O . GLY A 1 95 ? -0.297 -6.983 10.235 1.00 89.75 95 GLY A O 1
ATOM 704 N N . LYS A 1 96 ? -1.432 -8.541 9.089 1.00 90.06 96 LYS A N 1
ATOM 705 C CA . LYS A 1 96 ? -0.709 -8.328 7.832 1.00 90.06 96 LYS A CA 1
ATOM 706 C C . LYS A 1 96 ? -1.318 -7.156 7.071 1.00 90.06 96 LYS A C 1
ATOM 708 O O . LYS A 1 96 ? -2.540 -7.046 6.985 1.00 90.06 96 LYS A O 1
ATOM 713 N N . LEU A 1 97 ? -0.457 -6.325 6.497 1.00 90.44 97 LEU A N 1
ATOM 714 C CA . LEU A 1 97 ? -0.819 -5.239 5.593 1.00 90.44 97 LEU A CA 1
ATOM 715 C C . LEU A 1 97 ? -0.261 -5.558 4.207 1.00 90.44 97 LEU A C 1
ATOM 717 O O . LEU A 1 97 ? 0.829 -6.116 4.094 1.00 90.44 97 LEU A O 1
ATOM 721 N N . ALA A 1 98 ? -1.032 -5.246 3.169 1.00 87.94 98 ALA A N 1
ATOM 722 C CA . ALA A 1 98 ? -0.705 -5.590 1.793 1.00 87.94 98 ALA A CA 1
ATOM 723 C C . ALA A 1 98 ? -1.102 -4.455 0.852 1.00 87.94 98 ALA A C 1
ATOM 725 O O . ALA A 1 98 ? -2.211 -3.930 0.961 1.00 87.94 98 ALA A O 1
ATOM 726 N N . LEU A 1 99 ? -0.239 -4.149 -0.112 1.00 88.19 99 LEU A N 1
ATOM 727 C CA . LEU A 1 99 ? -0.576 -3.319 -1.262 1.00 88.19 99 LEU A CA 1
ATOM 728 C C . LEU A 1 99 ? -0.926 -4.222 -2.447 1.00 88.19 99 LEU A C 1
ATOM 730 O O . LEU A 1 99 ? -0.243 -5.213 -2.705 1.00 88.19 99 LEU A O 1
ATOM 734 N N . LEU A 1 100 ? -1.990 -3.890 -3.174 1.00 86.94 100 LEU A N 1
ATOM 735 C CA . LEU A 1 100 ? -2.396 -4.606 -4.381 1.00 86.94 100 LEU A CA 1
ATOM 736 C C . LEU A 1 100 ? -2.485 -3.620 -5.546 1.00 86.94 100 LEU A C 1
ATOM 738 O O . LEU A 1 100 ? -3.340 -2.735 -5.539 1.00 86.94 100 LEU A O 1
ATOM 742 N N . LYS A 1 101 ? -1.629 -3.814 -6.553 1.00 88.06 101 LYS A N 1
ATOM 743 C CA . LYS A 1 101 ? -1.666 -3.105 -7.838 1.00 88.06 101 LYS A CA 1
ATOM 744 C C . LYS A 1 101 ? -1.682 -4.110 -8.992 1.00 88.06 101 LYS A C 1
ATOM 746 O O . LYS A 1 101 ? -1.340 -5.281 -8.817 1.00 88.06 101 LYS A O 1
ATOM 751 N N . GLY A 1 102 ? -2.075 -3.649 -10.177 1.00 87.81 102 GLY A N 1
ATOM 752 C CA . GLY A 1 102 ? -2.005 -4.454 -11.401 1.00 87.81 102 GLY A CA 1
ATOM 753 C C . GLY A 1 102 ? -0.560 -4.743 -11.825 1.00 87.81 102 GLY A C 1
ATOM 754 O O . GLY A 1 102 ? 0.338 -3.972 -11.494 1.00 87.81 102 GLY A O 1
ATOM 755 N N . ARG A 1 103 ? -0.354 -5.821 -12.597 1.00 89.94 103 ARG A N 1
ATOM 756 C CA . ARG A 1 103 ? 0.961 -6.298 -13.089 1.00 89.94 103 ARG A CA 1
ATOM 757 C C . ARG A 1 103 ? 1.817 -5.223 -13.756 1.00 89.94 103 ARG A C 1
ATOM 759 O O . ARG A 1 103 ? 3.025 -5.209 -13.559 1.00 89.94 103 ARG A O 1
ATOM 766 N N . SER A 1 104 ? 1.185 -4.288 -14.463 1.00 92.56 104 SER A N 1
ATOM 767 C CA . SER A 1 104 ? 1.860 -3.176 -15.142 1.00 92.56 104 SER A CA 1
ATOM 768 C C . SER A 1 104 ? 2.510 -2.166 -14.191 1.00 92.56 104 SER A C 1
ATOM 770 O O . SER A 1 104 ? 3.197 -1.261 -14.640 1.00 92.56 104 SER A O 1
ATOM 772 N N . ASN A 1 105 ? 2.298 -2.304 -12.880 1.00 92.50 105 ASN A N 1
ATOM 773 C CA . ASN A 1 105 ? 2.954 -1.493 -11.855 1.00 92.50 105 ASN A CA 1
ATOM 774 C C . ASN A 1 105 ? 4.197 -2.170 -11.273 1.00 92.50 105 ASN A C 1
ATOM 776 O O . ASN A 1 105 ? 4.786 -1.631 -10.342 1.00 92.50 105 ASN A O 1
ATOM 780 N N . TYR A 1 106 ? 4.572 -3.338 -11.796 1.00 93.12 106 TYR A N 1
ATOM 781 C CA . TYR A 1 106 ? 5.730 -4.094 -11.349 1.00 93.12 106 TYR A CA 1
ATOM 782 C C . TYR A 1 106 ? 6.709 -4.295 -12.493 1.00 93.12 106 TYR A C 1
ATOM 784 O O . TYR A 1 106 ? 6.322 -4.646 -13.614 1.00 93.12 106 TYR A O 1
ATOM 792 N N . LEU A 1 107 ? 7.988 -4.115 -12.186 1.00 94.94 107 LEU A N 1
ATOM 793 C CA . LEU A 1 107 ? 9.070 -4.457 -13.092 1.00 94.94 107 LEU A CA 1
ATOM 794 C C . LEU A 1 107 ? 9.050 -5.960 -13.396 1.00 94.94 107 LEU A C 1
ATOM 796 O O . LEU A 1 107 ? 9.007 -6.805 -12.499 1.00 94.94 107 LEU A O 1
ATOM 800 N N . CYS A 1 108 ? 9.107 -6.296 -14.681 1.00 95.38 108 CYS A N 1
ATOM 801 C CA . CYS A 1 108 ? 9.259 -7.658 -15.154 1.00 95.38 108 CYS A CA 1
ATOM 802 C C . CYS A 1 108 ? 10.725 -7.891 -15.525 1.00 95.38 108 CYS A C 1
ATOM 804 O O . CYS A 1 108 ? 11.192 -7.421 -16.560 1.00 95.38 108 CYS A O 1
ATOM 806 N N . LEU A 1 109 ? 11.438 -8.639 -14.678 1.00 94.44 109 LEU A N 1
ATOM 807 C CA . LEU A 1 109 ? 12.860 -8.937 -14.878 1.00 94.44 109 LEU A CA 1
ATOM 808 C C . LEU A 1 109 ? 13.127 -9.621 -16.225 1.00 94.44 109 LEU A C 1
ATOM 810 O O . LEU A 1 109 ? 14.096 -9.297 -16.898 1.00 94.44 109 LEU A O 1
ATOM 814 N N . GLU A 1 110 ? 12.228 -10.508 -16.651 1.00 94.25 110 GLU A N 1
ATOM 815 C CA . GLU A 1 110 ? 12.377 -11.251 -17.907 1.00 94.25 110 GLU A CA 1
ATOM 816 C C . GLU A 1 110 ? 12.321 -10.304 -19.108 1.00 94.25 110 GLU A C 1
ATOM 818 O O . GLU A 1 110 ? 13.202 -10.316 -19.963 1.00 94.25 110 GLU A O 1
ATOM 823 N N . ARG A 1 111 ? 11.353 -9.386 -19.113 1.00 93.69 111 ARG A N 1
ATOM 824 C CA . ARG A 1 111 ? 11.213 -8.396 -20.183 1.00 93.69 111 ARG A CA 1
ATOM 825 C C . ARG A 1 111 ? 12.353 -7.381 -20.176 1.00 93.69 111 ARG A C 1
ATOM 827 O O . ARG A 1 111 ? 12.806 -6.975 -21.242 1.00 93.69 111 ARG A O 1
ATOM 834 N N . LEU A 1 112 ? 12.852 -7.003 -18.997 1.00 94.19 112 LEU A N 1
ATOM 835 C CA . LEU A 1 112 ? 14.051 -6.171 -18.867 1.00 94.19 112 LEU A CA 1
ATOM 836 C C . LEU A 1 112 ? 15.288 -6.854 -19.485 1.00 94.19 112 LEU A C 1
ATOM 838 O O . LEU A 1 112 ? 16.054 -6.211 -20.210 1.00 94.19 112 LEU A O 1
ATOM 842 N N . GLU A 1 113 ? 15.466 -8.157 -19.253 1.00 91.62 113 GLU A N 1
ATOM 843 C CA . GLU A 1 113 ? 16.535 -8.945 -19.877 1.00 91.62 113 GLU A CA 1
ATOM 844 C C . GLU A 1 113 ? 16.352 -9.059 -21.393 1.00 91.62 113 GLU A C 1
ATOM 846 O O . GLU A 1 113 ? 17.312 -8.844 -22.135 1.00 91.62 113 GLU A O 1
ATOM 851 N N . GLN A 1 114 ? 15.128 -9.296 -21.873 1.00 90.88 114 GLN A N 1
ATOM 852 C CA . GLN A 1 114 ? 14.830 -9.326 -23.307 1.00 90.88 114 GLN A CA 1
ATOM 853 C C . GLN A 1 114 ? 15.238 -8.024 -24.003 1.00 90.88 114 GLN A C 1
ATOM 855 O O . GLN A 1 114 ? 15.901 -8.080 -25.036 1.00 90.88 114 GLN A O 1
ATOM 860 N N . GLN A 1 115 ? 14.908 -6.856 -23.438 1.00 89.94 115 GLN A N 1
ATOM 861 C CA . GLN A 1 115 ? 15.303 -5.570 -24.032 1.00 89.94 115 GLN A CA 1
ATOM 862 C C . GLN A 1 115 ? 16.822 -5.369 -24.039 1.00 89.94 115 GLN A C 1
ATOM 864 O O . GLN A 1 115 ? 17.360 -4.758 -24.959 1.00 89.94 115 GLN A O 1
ATOM 869 N N . SER A 1 116 ? 17.527 -5.926 -23.052 1.00 79.00 116 SER A N 1
ATOM 870 C CA . SER A 1 116 ? 18.991 -5.869 -22.991 1.00 79.00 116 SER A CA 1
ATOM 871 C C . SER A 1 116 ? 19.663 -6.741 -24.061 1.00 79.00 116 SER A C 1
ATOM 873 O O . SER A 1 116 ? 20.779 -6.441 -24.480 1.00 79.00 116 SER A O 1
ATOM 875 N N . LEU A 1 117 ? 19.003 -7.822 -24.491 1.00 80.00 117 LEU A N 1
ATOM 876 C CA . LEU A 1 117 ? 19.519 -8.778 -25.478 1.00 80.00 117 LEU A CA 1
ATOM 877 C C . LEU A 1 117 ? 19.053 -8.485 -26.909 1.00 80.00 117 LEU A C 1
ATOM 879 O O . LEU A 1 117 ? 19.750 -8.841 -27.857 1.00 80.00 117 LEU A O 1
ATOM 883 N N . ALA A 1 118 ? 17.886 -7.858 -27.075 1.00 73.06 118 ALA A N 1
ATOM 884 C CA . ALA A 1 118 ? 17.209 -7.733 -28.363 1.00 73.06 118 ALA A CA 1
ATOM 885 C C . ALA A 1 118 ? 17.947 -6.859 -29.392 1.00 73.06 118 ALA A C 1
ATOM 887 O O . ALA A 1 118 ? 17.597 -6.919 -30.566 1.00 73.06 118 ALA A O 1
ATOM 888 N N . GLY A 1 119 ? 18.955 -6.070 -28.995 1.00 59.31 119 GLY A N 1
ATOM 889 C CA . GLY A 1 119 ? 19.849 -5.347 -29.915 1.00 59.31 119 GLY A CA 1
ATOM 890 C C . GLY A 1 119 ? 19.157 -4.417 -30.925 1.00 59.31 119 GLY A C 1
ATOM 891 O O . GLY A 1 119 ? 19.781 -4.027 -31.908 1.00 59.31 119 GLY A O 1
ATOM 892 N N . GLY A 1 120 ? 17.873 -4.104 -30.722 1.00 66.88 120 GLY A N 1
ATOM 893 C CA . GLY A 1 120 ? 17.071 -3.300 -31.638 1.00 66.88 120 GLY A CA 1
ATOM 894 C C . GLY A 1 120 ? 17.411 -1.812 -31.568 1.00 66.88 120 GLY A C 1
ATOM 895 O O . GLY A 1 120 ? 17.999 -1.338 -30.595 1.00 66.88 120 GLY A O 1
ATOM 896 N N . GLU A 1 121 ? 16.994 -1.064 -32.592 1.00 74.31 121 GLU A N 1
ATOM 897 C CA . GLU A 1 121 ? 17.101 0.399 -32.637 1.00 74.31 121 GLU A CA 1
ATOM 898 C C . GLU A 1 121 ? 16.087 1.042 -31.678 1.00 74.31 121 GLU A C 1
ATOM 900 O O . GLU A 1 121 ? 15.028 1.529 -32.071 1.00 74.31 121 GLU A O 1
ATOM 905 N N . LEU A 1 122 ? 16.390 1.011 -30.382 1.00 83.19 122 LEU A N 1
ATOM 906 C CA . LEU A 1 122 ? 15.706 1.843 -29.399 1.00 83.19 122 LEU A CA 1
ATOM 907 C C . LEU A 1 122 ? 16.256 3.269 -29.472 1.00 83.19 122 LEU A C 1
ATOM 909 O O . LEU A 1 122 ? 17.445 3.485 -29.717 1.00 83.19 122 LEU A O 1
ATOM 913 N N . ALA A 1 123 ? 15.393 4.251 -29.214 1.00 86.50 123 ALA A N 1
ATOM 914 C CA . ALA A 1 123 ? 15.830 5.631 -29.064 1.00 86.50 123 ALA A CA 1
ATOM 915 C C . ALA A 1 123 ? 16.860 5.746 -27.926 1.00 86.50 123 ALA A C 1
ATOM 917 O O . ALA A 1 123 ? 16.749 5.065 -26.903 1.00 86.50 123 ALA A O 1
ATOM 918 N N . SER A 1 124 ? 17.835 6.646 -28.078 1.00 87.62 124 SER A N 1
ATOM 919 C CA . SER A 1 124 ? 18.910 6.847 -27.097 1.00 87.62 124 SER A CA 1
ATOM 920 C C . SER A 1 124 ? 18.388 7.104 -25.679 1.00 87.62 124 SER A C 1
ATOM 922 O O . SER A 1 124 ? 18.967 6.616 -24.715 1.00 87.62 124 SER A O 1
ATOM 924 N N . GLU A 1 125 ? 17.271 7.824 -25.547 1.00 88.31 125 GLU A N 1
ATOM 925 C CA . GLU A 1 125 ? 16.618 8.095 -24.259 1.00 88.31 125 GLU A CA 1
ATOM 926 C C . GLU A 1 125 ? 16.121 6.806 -23.586 1.00 88.31 125 GLU A C 1
ATOM 928 O O . GLU A 1 125 ? 16.407 6.563 -22.415 1.00 88.31 125 GLU A O 1
ATOM 933 N N . THR A 1 126 ? 15.468 5.921 -24.345 1.00 90.75 126 THR A N 1
ATOM 934 C CA . THR A 1 126 ? 15.002 4.618 -23.848 1.00 90.75 126 THR A CA 1
ATOM 935 C C . THR A 1 126 ? 16.168 3.717 -23.441 1.00 90.75 126 THR A C 1
ATOM 937 O O . THR A 1 126 ? 16.065 2.996 -22.452 1.00 90.75 126 THR A O 1
ATOM 940 N N . LEU A 1 127 ? 17.296 3.771 -24.158 1.00 90.25 127 LEU A N 1
ATOM 941 C CA . LEU A 1 127 ? 18.503 3.023 -23.788 1.00 90.25 127 LEU A CA 1
ATOM 942 C C . LEU A 1 127 ? 19.085 3.493 -22.449 1.00 90.25 127 LEU A C 1
ATOM 944 O O . LEU A 1 127 ? 19.475 2.662 -21.630 1.00 90.25 127 LEU A O 1
ATOM 948 N N . VAL A 1 128 ? 19.118 4.807 -22.204 1.00 92.31 128 VAL A N 1
ATOM 949 C CA . VAL A 1 128 ? 19.564 5.366 -20.917 1.00 92.31 128 VAL A CA 1
ATOM 950 C C . VAL A 1 128 ? 18.657 4.892 -19.783 1.00 92.31 128 VAL A C 1
ATOM 952 O O . VAL A 1 128 ? 19.155 4.441 -18.750 1.00 92.31 128 VAL A O 1
ATOM 955 N N . ASP A 1 129 ? 17.340 4.928 -19.983 1.00 94.44 129 ASP A N 1
ATOM 956 C CA . ASP A 1 129 ? 16.389 4.460 -18.975 1.00 94.44 129 ASP A CA 1
ATOM 957 C C . ASP A 1 129 ? 16.504 2.952 -18.721 1.00 94.44 129 ASP A C 1
ATOM 959 O O . ASP A 1 129 ? 16.462 2.529 -17.569 1.00 94.44 129 ASP A O 1
ATOM 963 N N . LEU A 1 130 ? 16.744 2.127 -19.746 1.00 93.38 130 LEU A N 1
ATOM 964 C CA . LEU A 1 130 ? 17.003 0.693 -19.557 1.00 93.38 130 LEU A CA 1
ATOM 965 C C . LEU A 1 130 ? 18.231 0.430 -18.678 1.00 93.38 130 LEU A C 1
ATOM 967 O O . LEU A 1 130 ? 18.197 -0.462 -17.829 1.00 93.38 130 LEU A O 1
ATOM 971 N N . VAL A 1 131 ? 19.305 1.207 -18.846 1.00 92.38 131 VAL A N 1
ATOM 972 C CA . VAL A 1 131 ? 20.506 1.094 -18.002 1.00 92.38 131 VAL A CA 1
ATOM 973 C C . VAL A 1 131 ? 20.186 1.452 -16.549 1.00 92.38 131 VAL A C 1
ATOM 975 O O . VAL A 1 131 ? 20.577 0.708 -15.647 1.00 92.38 131 VAL A O 1
ATOM 978 N N . ARG A 1 132 ? 19.433 2.534 -16.316 1.00 94.88 132 ARG A N 1
ATOM 979 C CA . ARG A 1 132 ? 18.972 2.936 -14.973 1.00 94.88 132 ARG A CA 1
ATOM 980 C C . ARG A 1 132 ? 18.106 1.860 -14.329 1.00 94.88 132 ARG A C 1
ATOM 982 O O . ARG A 1 132 ? 18.373 1.431 -13.212 1.00 94.88 132 ARG A O 1
ATOM 989 N N . LEU A 1 133 ? 17.128 1.334 -15.068 1.00 95.12 133 LEU A N 1
ATOM 990 C CA . LEU A 1 133 ? 16.255 0.261 -14.588 1.00 95.12 133 LEU A CA 1
ATOM 991 C C . LEU A 1 133 ? 17.015 -1.010 -14.248 1.00 95.12 133 LEU A C 1
ATOM 993 O O . LEU A 1 133 ? 16.643 -1.703 -13.304 1.00 95.12 133 LEU A O 1
ATOM 997 N N . ARG A 1 134 ? 18.088 -1.317 -14.977 1.00 93.19 134 ARG A N 1
ATOM 998 C CA . ARG A 1 134 ? 18.955 -2.446 -14.649 1.00 93.19 134 ARG A CA 1
ATOM 999 C C . ARG A 1 134 ? 19.660 -2.246 -13.312 1.00 93.19 134 ARG A C 1
ATOM 1001 O O . ARG A 1 134 ? 19.671 -3.180 -12.516 1.00 93.19 134 ARG A O 1
ATOM 1008 N N . GLY A 1 135 ? 20.191 -1.051 -13.053 1.00 93.56 135 GLY A N 1
ATOM 1009 C CA . GLY A 1 135 ? 20.747 -0.692 -11.745 1.00 93.56 135 GLY A CA 1
ATOM 1010 C C . GLY A 1 135 ? 19.699 -0.818 -10.639 1.00 93.56 135 GLY A C 1
ATOM 1011 O O . GLY A 1 135 ? 19.859 -1.613 -9.715 1.00 93.56 135 GLY A O 1
ATOM 1012 N N . TRP A 1 136 ? 18.566 -0.140 -10.811 1.00 95.31 136 TRP A N 1
ATOM 1013 C CA . TRP A 1 136 ? 17.465 -0.142 -9.849 1.00 95.31 136 TRP A CA 1
ATOM 1014 C C . TRP A 1 136 ? 16.880 -1.541 -9.582 1.00 95.31 136 TRP A C 1
ATOM 1016 O O . TRP A 1 136 ? 16.480 -1.843 -8.458 1.00 95.31 136 TRP A O 1
ATOM 1026 N N . SER A 1 137 ? 16.869 -2.435 -10.579 1.00 94.12 137 SER A N 1
ATOM 1027 C CA . SER A 1 137 ? 16.368 -3.809 -10.422 1.00 94.12 137 SER A CA 1
ATOM 1028 C C . SER A 1 137 ? 17.121 -4.630 -9.368 1.00 94.12 137 SER A C 1
ATOM 1030 O O . SER A 1 137 ? 16.547 -5.559 -8.804 1.00 94.12 137 SER A O 1
ATOM 1032 N N . ALA A 1 138 ? 18.380 -4.281 -9.084 1.00 90.75 138 ALA A N 1
ATOM 1033 C CA . ALA A 1 138 ? 19.185 -4.924 -8.050 1.00 90.75 138 ALA A CA 1
ATOM 1034 C C . ALA A 1 138 ? 18.902 -4.378 -6.638 1.00 90.75 138 ALA A C 1
ATOM 1036 O O . ALA A 1 138 ? 19.210 -5.044 -5.651 1.00 90.75 138 ALA A O 1
ATOM 1037 N N . GLU A 1 139 ? 18.326 -3.179 -6.538 1.00 91.56 139 GLU A N 1
ATOM 1038 C CA . GLU A 1 139 ? 18.076 -2.473 -5.277 1.00 91.56 139 GLU A CA 1
ATOM 1039 C C . GLU A 1 139 ? 16.616 -2.576 -4.820 1.00 91.56 139 GLU A C 1
ATOM 1041 O O . GLU A 1 139 ? 16.321 -2.531 -3.624 1.00 91.56 139 GLU A O 1
ATOM 1046 N N . THR A 1 140 ? 15.686 -2.715 -5.767 1.00 91.25 140 THR A N 1
ATOM 1047 C CA . THR A 1 140 ? 14.253 -2.762 -5.476 1.00 91.25 140 THR A CA 1
ATOM 1048 C C . THR A 1 140 ? 13.856 -4.012 -4.688 1.00 91.25 140 THR A C 1
ATOM 1050 O O . THR A 1 140 ? 14.272 -5.132 -4.984 1.00 91.25 140 THR A O 1
ATOM 1053 N N . VAL A 1 141 ? 13.004 -3.825 -3.677 1.00 85.88 141 VAL A N 1
ATOM 1054 C CA . VAL A 1 141 ? 12.540 -4.915 -2.803 1.00 85.88 141 VAL A CA 1
ATOM 1055 C C . VAL A 1 141 ? 11.332 -5.637 -3.397 1.00 85.88 141 VAL A C 1
ATOM 1057 O O . VAL A 1 141 ? 11.249 -6.863 -3.336 1.00 85.88 141 VAL A O 1
ATOM 1060 N N . ASP A 1 142 ? 10.375 -4.888 -3.945 1.00 86.50 142 ASP A N 1
ATOM 1061 C CA . ASP A 1 142 ? 9.104 -5.420 -4.445 1.00 86.50 142 ASP A CA 1
ATOM 1062 C C . ASP A 1 142 ? 8.839 -5.099 -5.920 1.00 86.50 142 ASP A C 1
ATOM 1064 O O . ASP A 1 142 ? 7.815 -5.515 -6.462 1.00 86.50 142 ASP A O 1
ATOM 1068 N N . GLY A 1 143 ? 9.757 -4.391 -6.584 1.00 91.06 143 GLY A N 1
ATOM 1069 C CA . GLY A 1 143 ? 9.651 -4.051 -7.997 1.00 91.06 143 GLY A CA 1
ATOM 1070 C C . GLY A 1 143 ? 8.556 -3.051 -8.330 1.00 91.06 143 GLY A C 1
ATOM 1071 O O . GLY A 1 143 ? 8.221 -2.935 -9.509 1.00 91.06 143 GLY A O 1
ATOM 1072 N N . ASP A 1 144 ? 7.978 -2.358 -7.345 1.00 91.75 144 ASP A N 1
ATOM 1073 C CA . ASP A 1 144 ? 6.938 -1.366 -7.595 1.00 91.75 144 ASP A CA 1
ATOM 1074 C C . ASP A 1 144 ? 7.524 -0.141 -8.299 1.00 91.75 144 ASP A C 1
ATOM 1076 O O . ASP A 1 144 ? 8.334 0.598 -7.733 1.00 91.75 144 ASP A O 1
ATOM 1080 N N . ILE A 1 145 ? 7.104 0.094 -9.542 1.00 93.25 145 ILE A N 1
ATOM 1081 C CA . ILE A 1 145 ? 7.699 1.136 -10.388 1.00 93.25 145 ILE A CA 1
ATOM 1082 C C . ILE A 1 145 ? 7.496 2.546 -9.823 1.00 93.25 145 ILE A C 1
ATOM 1084 O O . ILE A 1 145 ? 8.282 3.430 -10.135 1.00 93.25 145 ILE A O 1
ATOM 1088 N N . SER A 1 146 ? 6.496 2.773 -8.953 1.00 89.44 146 SER A N 1
ATOM 1089 C CA . SER A 1 146 ? 6.315 4.086 -8.306 1.00 89.44 146 SER A CA 1
ATOM 1090 C C . SER A 1 146 ? 7.414 4.422 -7.297 1.00 89.44 146 SER A C 1
ATOM 1092 O O . SER A 1 146 ? 7.457 5.533 -6.783 1.00 89.44 146 SER A O 1
ATOM 1094 N N . THR A 1 147 ? 8.274 3.457 -6.965 1.00 89.75 147 THR A N 1
ATOM 1095 C CA . THR A 1 147 ? 9.437 3.663 -6.093 1.00 89.75 147 THR A CA 1
ATOM 1096 C C . THR A 1 147 ? 10.728 3.892 -6.884 1.00 89.75 147 THR A C 1
ATOM 1098 O O . THR A 1 147 ? 11.771 4.156 -6.288 1.00 89.75 147 THR A O 1
ATOM 1101 N N . CYS A 1 148 ? 10.675 3.825 -8.219 1.00 93.25 148 CYS A N 1
ATOM 1102 C CA . CYS A 1 148 ? 11.807 4.144 -9.079 1.00 93.25 148 CYS A CA 1
ATOM 1103 C C . CYS A 1 148 ? 11.896 5.662 -9.278 1.00 93.25 148 CYS A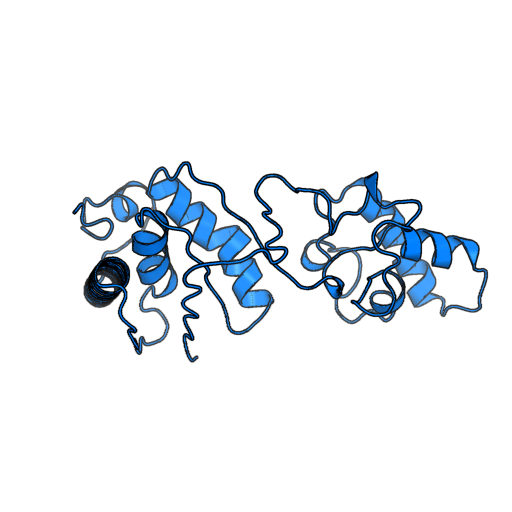 C 1
ATOM 1105 O O . CYS A 1 148 ? 11.076 6.250 -9.976 1.00 93.25 148 CYS A O 1
ATOM 1107 N N . GLY A 1 149 ? 12.892 6.300 -8.660 1.00 91.44 149 GLY A N 1
ATOM 1108 C CA . GLY A 1 149 ? 13.124 7.744 -8.797 1.00 91.44 149 GLY A CA 1
ATOM 1109 C C . GLY A 1 149 ? 14.023 8.140 -9.974 1.00 91.44 149 GLY A C 1
ATOM 1110 O O . GLY A 1 149 ? 14.179 9.327 -10.244 1.00 91.44 149 GLY A O 1
ATOM 1111 N N . GLU A 1 150 ? 14.646 7.173 -10.651 1.00 91.88 150 GLU A N 1
ATOM 1112 C CA . GLU A 1 150 ? 15.655 7.434 -11.689 1.00 91.88 150 GLU A CA 1
ATOM 1113 C C . GLU A 1 150 ? 15.069 7.592 -13.097 1.00 91.88 150 GLU A C 1
ATOM 1115 O O . GLU A 1 150 ? 15.724 8.151 -13.978 1.00 91.88 150 GLU A O 1
ATOM 1120 N N . VAL A 1 151 ? 13.848 7.102 -13.316 1.00 94.94 151 VAL A N 1
ATOM 1121 C CA . VAL A 1 151 ? 13.165 7.100 -14.612 1.00 94.94 151 VAL A CA 1
ATOM 1122 C C . VAL A 1 151 ? 11.840 7.838 -14.476 1.00 94.94 151 VAL A C 1
ATOM 1124 O O . VAL A 1 151 ? 11.103 7.630 -13.515 1.00 94.94 151 VAL A O 1
ATOM 1127 N N . ALA A 1 152 ? 11.534 8.702 -15.443 1.00 93.62 152 ALA A N 1
ATOM 1128 C CA . ALA A 1 152 ? 10.292 9.465 -15.446 1.00 93.62 152 ALA A CA 1
ATOM 1129 C C . ALA A 1 152 ? 9.071 8.537 -15.559 1.00 93.62 152 ALA A C 1
ATOM 1131 O O . ALA A 1 152 ? 9.097 7.556 -16.303 1.00 93.62 152 ALA A O 1
ATOM 1132 N N . GLU A 1 153 ? 7.984 8.845 -14.848 1.00 89.94 153 GLU A N 1
ATOM 1133 C CA . GLU A 1 153 ? 6.774 8.004 -14.819 1.00 89.94 153 GLU A CA 1
ATOM 1134 C C . GLU A 1 153 ? 6.113 7.826 -16.199 1.00 89.94 153 GLU A C 1
ATOM 1136 O O . GLU A 1 153 ? 5.452 6.818 -16.443 1.00 89.94 153 GLU A O 1
ATOM 1141 N N . ASP A 1 154 ? 6.306 8.780 -17.109 1.00 91.94 154 ASP A N 1
ATOM 1142 C CA . ASP A 1 154 ? 5.782 8.794 -18.477 1.00 91.94 154 ASP A CA 1
ATOM 1143 C C . ASP A 1 154 ? 6.764 8.239 -19.524 1.00 91.94 154 ASP A C 1
ATOM 1145 O O . ASP A 1 154 ? 6.461 8.251 -20.719 1.00 91.94 154 ASP A O 1
ATOM 1149 N N . SER A 1 155 ? 7.916 7.704 -19.099 1.00 94.25 155 SER A N 1
ATOM 1150 C CA . SER A 1 155 ? 8.907 7.130 -20.011 1.00 94.25 155 SER A CA 1
ATOM 1151 C C . SER A 1 155 ? 8.334 5.973 -20.839 1.00 94.25 155 SER A C 1
ATOM 1153 O O . SER A 1 155 ? 7.687 5.048 -20.333 1.00 94.25 155 SER A O 1
ATOM 1155 N N . PHE A 1 156 ? 8.659 5.969 -22.134 1.00 93.00 156 PHE A N 1
ATOM 1156 C CA . PHE A 1 156 ? 8.287 4.908 -23.074 1.00 93.00 156 PHE A CA 1
ATOM 1157 C C . PHE A 1 156 ? 8.919 3.547 -22.751 1.00 93.00 156 PHE A C 1
ATOM 1159 O O . PHE A 1 156 ? 8.539 2.539 -23.348 1.00 93.00 156 PHE A O 1
ATOM 1166 N N . VAL A 1 157 ? 9.865 3.486 -21.808 1.00 93.94 157 VAL A N 1
ATOM 1167 C CA . VAL A 1 157 ? 10.481 2.228 -21.377 1.00 93.94 157 VAL A CA 1
ATOM 1168 C C . VAL A 1 157 ? 9.504 1.340 -20.597 1.00 93.94 157 VAL A C 1
ATOM 1170 O O . VAL A 1 157 ? 9.598 0.114 -20.671 1.00 93.94 157 VAL A O 1
ATOM 1173 N N . TRP A 1 158 ? 8.536 1.915 -19.870 1.00 95.12 158 TRP A N 1
ATOM 1174 C CA . TRP A 1 158 ? 7.701 1.152 -18.935 1.00 95.12 158 TRP A CA 1
ATOM 1175 C C . TRP A 1 158 ? 6.880 0.041 -19.598 1.00 95.12 158 TRP A C 1
ATOM 1177 O O . TRP A 1 158 ? 6.913 -1.086 -19.097 1.00 95.12 158 TRP A O 1
ATOM 1187 N N . PRO A 1 159 ? 6.196 0.259 -20.738 1.00 94.00 159 PRO A N 1
ATOM 1188 C CA . PRO A 1 159 ? 5.506 -0.825 -21.442 1.00 94.00 159 PRO A CA 1
ATOM 1189 C C . PRO A 1 159 ? 6.448 -1.936 -21.942 1.00 94.00 159 PRO A C 1
ATOM 1191 O O . PRO A 1 159 ? 6.031 -3.086 -22.115 1.00 94.00 159 PRO A O 1
ATOM 1194 N N . LEU A 1 160 ? 7.729 -1.620 -22.161 1.00 93.31 160 LEU A N 1
ATOM 1195 C CA . LEU A 1 160 ? 8.733 -2.585 -22.613 1.00 93.31 160 LEU A CA 1
ATOM 1196 C C . LEU A 1 160 ? 9.200 -3.491 -21.472 1.00 93.31 160 LEU A C 1
ATOM 1198 O O . LEU A 1 160 ? 9.424 -4.674 -21.705 1.00 93.31 160 LEU A O 1
ATOM 1202 N N . VAL A 1 161 ? 9.291 -2.965 -20.247 1.00 94.56 161 VAL A N 1
ATOM 1203 C CA . VAL A 1 161 ? 9.865 -3.670 -19.084 1.00 94.56 161 VAL A CA 1
ATOM 1204 C C . VAL A 1 161 ? 8.841 -4.124 -18.038 1.00 94.56 161 VAL A C 1
ATOM 1206 O O . VAL A 1 161 ? 9.200 -4.782 -17.066 1.00 94.56 161 VAL A O 1
ATOM 1209 N N . THR A 1 162 ? 7.560 -3.796 -18.205 1.00 95.19 162 THR A N 1
ATOM 1210 C CA . THR A 1 162 ? 6.459 -4.266 -17.342 1.00 95.19 162 THR A CA 1
ATOM 1211 C C . THR A 1 162 ? 5.607 -5.305 -18.063 1.00 95.19 162 THR A C 1
ATOM 1213 O O . THR A 1 162 ? 5.674 -5.442 -19.285 1.00 95.19 162 THR A O 1
ATOM 1216 N N . SER A 1 163 ? 4.806 -6.065 -17.313 1.00 92.00 163 SER A N 1
ATOM 1217 C CA . SER A 1 163 ? 3.934 -7.105 -17.876 1.00 92.00 163 SER A CA 1
ATOM 1218 C C . SER A 1 163 ? 2.447 -6.778 -17.724 1.00 92.00 163 SER A C 1
ATOM 1220 O O . SER A 1 163 ? 2.026 -6.071 -16.808 1.00 92.00 163 SER A O 1
ATOM 1222 N N . THR A 1 164 ? 1.636 -7.320 -18.625 1.00 90.38 164 THR A N 1
ATOM 1223 C CA . THR A 1 164 ? 0.173 -7.316 -18.593 1.00 90.38 164 THR A CA 1
ATOM 1224 C C . THR A 1 164 ? -0.340 -8.747 -18.424 1.00 90.38 164 THR A C 1
ATOM 1226 O O . THR A 1 164 ? 0.431 -9.694 -18.260 1.00 90.38 164 THR A O 1
ATOM 1229 N N . ASN A 1 165 ? -1.660 -8.933 -18.423 1.00 87.19 165 ASN A N 1
ATOM 1230 C CA . ASN A 1 165 ? -2.222 -10.283 -18.419 1.00 87.19 165 ASN A CA 1
ATOM 1231 C C . ASN A 1 165 ? -1.952 -11.041 -19.722 1.00 87.19 165 ASN A C 1
ATOM 1233 O O . ASN A 1 165 ? -1.847 -12.261 -19.676 1.00 87.19 165 ASN A O 1
ATOM 1237 N N . ASP A 1 166 ? -1.776 -10.323 -20.829 1.00 88.00 166 ASP A N 1
ATOM 1238 C CA . ASP A 1 166 ? -1.696 -10.908 -22.168 1.00 88.00 166 ASP A CA 1
ATOM 1239 C C . ASP A 1 166 ? -0.263 -11.255 -22.591 1.00 88.00 166 ASP A C 1
ATOM 1241 O O . ASP A 1 166 ? -0.067 -12.090 -23.467 1.00 88.00 166 ASP A O 1
ATOM 1245 N N . ASN A 1 167 ? 0.747 -10.624 -21.981 1.00 90.19 167 ASN A N 1
ATOM 1246 C CA . ASN A 1 167 ? 2.158 -10.828 -22.335 1.00 90.19 167 ASN A CA 1
ATOM 1247 C C . ASN A 1 167 ? 2.976 -11.570 -21.262 1.00 90.19 167 ASN A C 1
ATOM 1249 O O . ASN A 1 167 ? 4.171 -11.796 -21.444 1.00 90.19 167 ASN A O 1
ATOM 1253 N N . CYS A 1 168 ? 2.358 -11.918 -20.131 1.00 91.75 168 CYS A N 1
ATOM 1254 C CA . CYS A 1 168 ? 3.029 -12.623 -19.048 1.00 91.75 168 CYS A CA 1
ATOM 1255 C C . CYS A 1 168 ? 3.019 -14.132 -19.309 1.00 91.75 168 CYS A C 1
ATOM 1257 O O . CYS A 1 168 ? 1.957 -14.728 -19.466 1.00 91.75 168 CYS A O 1
ATOM 1259 N N . LEU A 1 169 ? 4.196 -14.758 -19.254 1.00 91.31 169 LEU A N 1
ATOM 1260 C CA . LEU A 1 169 ? 4.365 -16.208 -19.421 1.00 91.31 169 LEU A CA 1
ATOM 1261 C C . LEU A 1 169 ? 3.880 -17.031 -18.209 1.00 91.31 169 LEU A C 1
ATOM 1263 O O . LEU A 1 169 ? 3.880 -18.257 -18.246 1.00 91.31 169 LEU A O 1
ATOM 1267 N N . GLY A 1 170 ? 3.483 -16.380 -17.111 1.00 90.25 170 GLY A N 1
ATOM 1268 C CA . GLY A 1 170 ? 3.009 -17.065 -15.910 1.00 90.25 170 GLY A CA 1
ATOM 1269 C C . GLY A 1 170 ? 4.045 -18.046 -15.354 1.00 90.25 170 GLY A C 1
ATOM 1270 O O . GLY A 1 170 ? 5.207 -17.684 -15.171 1.00 90.25 170 GLY A O 1
ATOM 1271 N N . SER A 1 171 ? 3.618 -19.281 -15.086 1.00 89.75 171 SER A N 1
ATOM 1272 C CA . SER A 1 171 ? 4.477 -20.359 -14.575 1.00 89.75 171 SER A CA 1
ATOM 1273 C C . SER A 1 171 ? 5.596 -20.770 -15.530 1.00 89.75 171 SER A C 1
ATOM 1275 O O . SER A 1 171 ? 6.590 -21.324 -15.068 1.00 89.75 171 SER A O 1
ATOM 1277 N N . ASP A 1 172 ? 5.453 -20.481 -16.824 1.00 92.50 172 ASP A N 1
ATOM 1278 C CA . ASP A 1 172 ? 6.438 -20.832 -17.851 1.00 92.50 172 ASP A CA 1
ATOM 1279 C C . ASP A 1 172 ? 7.552 -19.777 -17.966 1.00 92.50 172 ASP A C 1
ATOM 1281 O O . ASP A 1 172 ? 8.503 -19.941 -18.727 1.00 92.50 172 ASP A O 1
ATOM 1285 N N . CYS A 1 173 ? 7.460 -18.682 -17.200 1.00 93.50 173 CYS A N 1
ATOM 1286 C CA . CYS A 1 173 ? 8.479 -17.642 -17.162 1.00 93.50 173 CYS A CA 1
ATOM 1287 C C . CYS A 1 173 ? 9.809 -18.191 -16.599 1.00 93.50 173 CYS A C 1
ATOM 1289 O O . CYS A 1 173 ? 9.829 -18.672 -15.460 1.00 93.50 173 CYS A O 1
ATOM 1291 N N . PRO A 1 174 ? 10.946 -18.042 -17.310 1.00 92.88 174 PRO A N 1
ATOM 1292 C CA . PRO A 1 174 ? 12.258 -18.481 -16.820 1.00 92.88 174 PRO A CA 1
ATOM 1293 C C . PRO A 1 174 ? 12.642 -17.863 -15.468 1.00 92.88 174 PRO A C 1
ATOM 1295 O O . PRO A 1 174 ? 13.275 -18.512 -14.637 1.00 92.88 174 PRO A O 1
ATOM 1298 N N . LEU A 1 175 ? 12.197 -16.626 -15.223 1.00 92.38 175 LEU A N 1
ATOM 1299 C CA . LEU A 1 175 ? 12.429 -15.880 -13.986 1.00 92.38 175 LEU A CA 1
ATOM 1300 C C . LEU A 1 175 ? 11.227 -15.913 -13.028 1.00 92.38 175 LEU A C 1
ATOM 1302 O O . LEU A 1 175 ? 11.106 -15.052 -12.160 1.00 92.38 175 LEU A O 1
ATOM 1306 N N . TYR A 1 176 ? 10.321 -16.893 -13.142 1.00 90.81 176 TYR A N 1
ATOM 1307 C CA . TYR A 1 176 ? 9.125 -16.983 -12.289 1.00 90.81 176 TYR A CA 1
ATOM 1308 C C . TYR A 1 176 ? 9.458 -17.002 -10.790 1.00 90.81 176 TYR A C 1
ATOM 1310 O O . TYR A 1 176 ? 8.783 -16.352 -9.992 1.00 90.81 176 TYR A O 1
ATOM 1318 N N . LYS A 1 177 ? 10.532 -17.706 -10.404 1.00 88.50 177 LYS A N 1
ATOM 1319 C CA . LYS A 1 177 ? 11.002 -17.761 -9.009 1.00 88.50 177 LYS A CA 1
ATOM 1320 C C . LYS A 1 177 ? 11.418 -16.395 -8.479 1.00 88.50 177 LYS A C 1
ATOM 1322 O O . LYS A 1 177 ? 11.262 -16.153 -7.285 1.00 88.50 177 LYS A O 1
ATOM 1327 N N . ASP A 1 178 ? 11.907 -15.526 -9.360 1.00 88.81 178 ASP A N 1
ATOM 1328 C CA . ASP A 1 178 ? 12.389 -14.191 -9.026 1.00 88.81 178 ASP A CA 1
ATOM 1329 C C . ASP A 1 178 ? 11.409 -13.063 -9.343 1.00 88.81 178 ASP A C 1
ATOM 1331 O O . ASP A 1 178 ? 11.692 -11.902 -9.056 1.00 88.81 178 ASP A O 1
ATOM 1335 N N . CYS A 1 179 ? 10.228 -13.402 -9.856 1.00 89.69 179 CYS A N 1
ATOM 1336 C CA . CYS A 1 179 ? 9.235 -12.443 -10.304 1.00 89.69 179 CYS A CA 1
ATOM 1337 C C . CYS A 1 179 ? 8.747 -11.549 -9.156 1.00 89.69 179 CYS A C 1
ATOM 1339 O O . CYS A 1 179 ? 8.110 -12.008 -8.211 1.00 89.69 179 CYS A O 1
ATOM 1341 N N . LEU A 1 180 ? 9.000 -10.247 -9.281 1.00 87.31 180 LEU A N 1
ATOM 1342 C CA . LEU A 1 180 ? 8.666 -9.235 -8.276 1.00 87.31 180 LEU A CA 1
ATOM 1343 C C . LEU A 1 180 ? 7.148 -9.072 -8.074 1.00 87.31 180 LEU A C 1
ATOM 1345 O O . LEU A 1 180 ? 6.699 -8.762 -6.976 1.00 87.31 180 LEU A O 1
ATOM 1349 N N . TRP A 1 181 ? 6.343 -9.366 -9.104 1.00 84.94 181 TRP A N 1
ATOM 1350 C CA . TRP A 1 181 ? 4.880 -9.343 -9.004 1.00 84.94 181 TRP A CA 1
ATOM 1351 C C . TRP A 1 181 ? 4.299 -10.542 -8.235 1.00 84.94 181 TRP A C 1
ATOM 1353 O O . TRP A 1 181 ? 3.357 -10.372 -7.460 1.00 84.94 181 TRP A O 1
ATOM 1363 N N . SER A 1 182 ? 4.823 -11.756 -8.458 1.00 78.75 182 SER A N 1
ATOM 1364 C CA . SER A 1 182 ? 4.312 -12.981 -7.822 1.00 78.75 182 SER A CA 1
ATOM 1365 C C . SER A 1 182 ? 5.030 -13.334 -6.520 1.00 78.75 182 SER A C 1
ATOM 1367 O O . SER A 1 182 ? 4.488 -14.104 -5.722 1.00 78.75 182 SER A O 1
ATOM 1369 N N . LYS A 1 183 ? 6.230 -12.786 -6.279 1.00 68.31 183 LYS A N 1
ATOM 1370 C CA . LYS A 1 183 ? 6.932 -12.946 -5.008 1.00 68.31 183 LYS A CA 1
ATOM 1371 C C . LYS A 1 183 ? 6.068 -12.372 -3.883 1.00 68.31 183 LYS A C 1
ATOM 1373 O O . LYS A 1 183 ? 5.577 -11.244 -3.978 1.00 68.31 183 LYS A O 1
ATOM 1378 N N . PRO A 1 184 ? 5.913 -13.105 -2.772 1.00 52.22 184 PRO A N 1
ATOM 1379 C CA . PRO A 1 184 ? 5.347 -12.541 -1.565 1.00 52.22 184 PRO A CA 1
ATOM 1380 C C . PRO A 1 184 ? 6.364 -11.556 -0.979 1.00 52.22 184 PRO A C 1
ATOM 1382 O O . PRO A 1 184 ? 7.164 -11.913 -0.118 1.00 52.22 184 PRO A O 1
ATOM 1385 N N . ALA A 1 185 ? 6.339 -10.299 -1.428 1.00 49.34 185 ALA A N 1
ATOM 1386 C CA . ALA A 1 185 ? 6.858 -9.210 -0.612 1.00 49.34 185 ALA A CA 1
ATOM 1387 C C . ALA A 1 185 ? 6.144 -9.310 0.742 1.00 49.34 185 ALA A C 1
ATOM 1389 O O . ALA A 1 185 ? 4.927 -9.511 0.772 1.00 49.34 185 ALA A O 1
ATOM 1390 N N . VAL A 1 186 ? 6.895 -9.273 1.843 1.00 41.44 186 VAL A N 1
ATOM 1391 C CA . VAL A 1 186 ? 6.393 -9.437 3.216 1.00 41.44 186 VAL A CA 1
ATOM 1392 C C . VAL A 1 186 ? 5.046 -8.713 3.375 1.00 41.44 186 VAL A C 1
ATOM 1394 O O . VAL A 1 186 ? 4.991 -7.491 3.370 1.00 41.44 186 VAL A O 1
ATOM 1397 N N . GLY A 1 187 ? 3.950 -9.480 3.449 1.00 44.12 187 GLY A N 1
ATOM 1398 C CA . GLY A 1 187 ? 2.585 -8.952 3.591 1.00 44.12 187 GLY A CA 1
ATOM 1399 C C . GLY A 1 187 ? 1.645 -9.102 2.385 1.00 44.12 187 GLY A C 1
ATOM 1400 O O . GLY A 1 187 ? 0.436 -9.010 2.569 1.00 44.12 187 GLY A O 1
ATOM 1401 N N . ARG A 1 188 ? 2.118 -9.417 1.175 1.00 47.25 188 ARG A N 1
ATOM 1402 C CA . ARG A 1 188 ? 1.294 -9.423 -0.047 1.00 47.25 188 ARG A CA 1
ATOM 14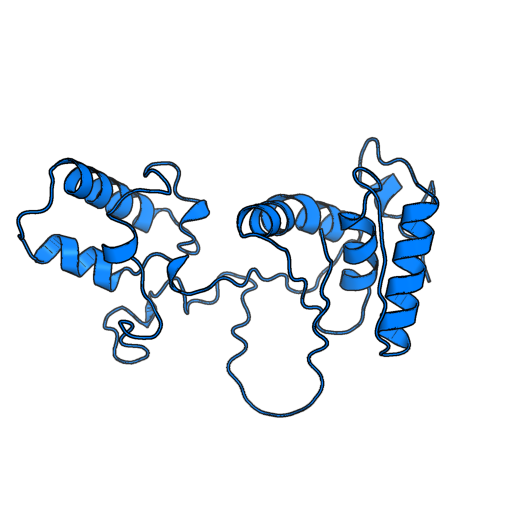03 C C . ARG A 1 188 ? 0.553 -10.757 -0.244 1.00 47.25 188 ARG A C 1
ATOM 1405 O O . ARG A 1 188 ? 1.128 -11.743 -0.692 1.00 47.25 188 ARG A O 1
ATOM 1412 N N . TRP A 1 189 ? -0.740 -10.807 0.087 1.00 32.06 189 TRP A N 1
ATOM 1413 C CA . TRP A 1 189 ? -1.592 -11.948 -0.276 1.00 32.06 189 TRP A CA 1
ATOM 1414 C C . TRP A 1 189 ? -2.212 -11.742 -1.657 1.00 32.06 189 TRP A C 1
ATOM 1416 O O . TRP A 1 189 ? -3.098 -10.906 -1.836 1.00 32.06 189 TRP A O 1
ATOM 1426 N N . MET A 1 190 ? -1.778 -12.568 -2.606 1.00 28.50 190 MET A N 1
ATOM 1427 C CA . MET A 1 190 ? -2.444 -12.796 -3.882 1.00 28.50 190 MET A CA 1
ATOM 1428 C C . MET A 1 190 ? -3.797 -13.475 -3.616 1.00 28.50 190 MET A C 1
ATOM 1430 O O . MET A 1 190 ? -3.852 -14.628 -3.196 1.00 28.50 190 MET A O 1
ATOM 1434 N N . LEU A 1 191 ? -4.904 -12.759 -3.822 1.00 29.30 191 LEU A N 1
ATOM 1435 C CA . LEU A 1 191 ? -6.223 -13.384 -3.944 1.00 29.30 191 LEU A CA 1
ATOM 1436 C C . LEU A 1 191 ? -6.315 -13.995 -5.344 1.00 29.30 191 LEU A C 1
ATOM 1438 O O . LEU A 1 191 ? -6.799 -13.359 -6.276 1.00 29.30 191 LEU A O 1
ATOM 1442 N N . MET A 1 192 ? -5.815 -15.221 -5.493 1.00 21.92 192 MET A N 1
ATOM 1443 C CA . MET A 1 192 ? -6.193 -16.074 -6.613 1.00 21.92 192 MET A CA 1
ATOM 1444 C C . MET A 1 192 ? -7.443 -16.843 -6.191 1.00 21.92 192 MET A C 1
ATOM 1446 O O . MET A 1 192 ? -7.481 -17.455 -5.125 1.00 21.92 192 MET A O 1
ATOM 1450 N N . TRP A 1 193 ? -8.491 -16.694 -6.992 1.00 23.55 193 TRP A N 1
ATOM 1451 C CA . TRP A 1 193 ? -9.822 -17.245 -6.785 1.00 23.55 193 TRP A CA 1
ATOM 1452 C C . TRP A 1 193 ? -9.800 -18.726 -6.411 1.00 23.55 193 TRP A C 1
ATOM 1454 O O . TRP A 1 193 ? -9.433 -19.535 -7.249 1.00 23.55 193 TRP A O 1
ATOM 1464 N N . TRP A 1 194 ? -10.302 -19.065 -5.225 1.00 20.52 194 TRP A N 1
ATOM 1465 C CA . TRP A 1 194 ? -11.067 -20.285 -4.958 1.00 20.52 194 TRP A CA 1
ATOM 1466 C C . TRP A 1 194 ? -12.177 -19.928 -3.950 1.00 20.52 194 TRP A C 1
ATOM 1468 O O . TRP A 1 194 ? -12.028 -19.030 -3.127 1.00 20.52 194 TRP A O 1
ATOM 1478 N N . TRP A 1 195 ? -13.327 -20.560 -4.142 1.00 22.05 195 TRP A N 1
ATOM 1479 C CA . TRP A 1 195 ? -14.684 -20.196 -3.726 1.00 22.05 195 TRP A CA 1
ATOM 1480 C C . TRP A 1 195 ? -14.976 -19.858 -2.241 1.00 22.05 195 TRP A C 1
ATOM 1482 O O . TRP A 1 195 ? -14.380 -20.412 -1.326 1.00 22.05 195 TRP A O 1
ATOM 1492 N N . LEU A 1 196 ? -16.067 -19.079 -2.099 1.00 25.08 196 LEU A N 1
ATOM 1493 C CA . LEU A 1 196 ? -16.999 -18.867 -0.970 1.00 25.08 196 LEU A CA 1
ATOM 1494 C C . LEU A 1 196 ? -16.766 -17.700 0.020 1.00 25.08 196 LEU A C 1
ATOM 1496 O O . LEU A 1 196 ? -15.842 -17.665 0.825 1.00 25.08 196 LEU A O 1
ATOM 1500 N N . THR A 1 197 ? -17.790 -16.830 0.023 1.00 28.48 197 THR A N 1
ATOM 1501 C CA . THR A 1 197 ? -18.221 -15.834 1.027 1.00 28.48 197 THR A CA 1
ATOM 1502 C C . THR A 1 197 ? -17.498 -14.476 1.110 1.00 28.48 197 THR A C 1
ATOM 1504 O O . THR A 1 197 ? -16.540 -14.272 1.844 1.00 28.48 197 THR A O 1
ATOM 1507 N N . THR A 1 198 ? -18.128 -13.512 0.422 1.00 30.88 198 THR A N 1
ATOM 1508 C CA . THR A 1 198 ? -18.336 -12.119 0.859 1.00 30.88 198 THR A CA 1
ATOM 1509 C C . THR A 1 198 ? -17.180 -11.129 0.673 1.00 30.88 198 THR A C 1
ATOM 1511 O O . THR A 1 198 ? -16.499 -10.726 1.610 1.00 30.88 198 THR A O 1
ATOM 1514 N N . ILE A 1 199 ? -17.033 -10.649 -0.565 1.00 32.00 199 ILE A N 1
ATOM 1515 C CA . ILE A 1 199 ? -16.292 -9.424 -0.895 1.00 32.00 199 ILE A CA 1
ATOM 1516 C C . ILE A 1 199 ? -17.291 -8.258 -0.850 1.00 32.00 199 ILE A C 1
ATOM 1518 O O . ILE A 1 199 ? -18.097 -8.108 -1.767 1.00 32.00 199 ILE A O 1
ATOM 1522 N N . TYR A 1 200 ? -17.257 -7.432 0.199 1.00 40.59 200 TYR A N 1
ATOM 1523 C CA . TYR A 1 200 ? -17.967 -6.148 0.206 1.00 40.59 200 TYR A CA 1
ATOM 1524 C C . TYR A 1 200 ? -17.053 -5.072 -0.388 1.00 40.59 200 TYR A C 1
ATOM 1526 O O . TYR A 1 200 ? -16.017 -4.728 0.179 1.00 40.59 200 TYR A O 1
ATOM 1534 N N . SER A 1 201 ? -17.413 -4.586 -1.576 1.00 29.33 201 SER A N 1
ATOM 1535 C CA . SER A 1 201 ? -16.733 -3.480 -2.248 1.00 29.33 201 SER A CA 1
ATOM 1536 C C . SER A 1 201 ? -17.233 -2.156 -1.670 1.00 29.33 201 SER A C 1
ATOM 1538 O O . SER A 1 201 ? -18.413 -1.832 -1.791 1.00 29.33 201 SER A O 1
ATOM 1540 N N . TRP A 1 202 ? -16.338 -1.402 -1.034 1.00 35.78 202 TRP A N 1
ATOM 1541 C CA . TRP A 1 202 ? -16.606 -0.057 -0.528 1.00 35.78 202 TRP A CA 1
ATOM 1542 C C . TRP A 1 202 ? -16.180 0.961 -1.583 1.00 35.78 202 TRP A C 1
ATOM 1544 O O . TRP A 1 202 ? -15.015 0.997 -1.983 1.00 35.78 202 TRP A O 1
ATOM 1554 N N . ARG A 1 203 ? -17.124 1.779 -2.054 1.00 27.25 203 ARG A N 1
ATOM 1555 C CA . ARG A 1 203 ? -16.883 2.827 -3.051 1.00 27.25 203 ARG A CA 1
ATOM 1556 C C . ARG A 1 203 ? -17.018 4.185 -2.360 1.00 27.25 203 ARG A C 1
ATOM 1558 O O . ARG A 1 203 ? -18.127 4.649 -2.125 1.00 27.25 203 ARG A O 1
ATOM 1565 N N . ILE A 1 204 ? -15.887 4.787 -1.995 1.00 34.41 204 ILE A N 1
ATOM 1566 C CA . ILE A 1 204 ? -15.832 6.171 -1.505 1.00 34.41 204 ILE A CA 1
ATOM 1567 C C . ILE A 1 204 ? -15.751 7.069 -2.741 1.00 34.41 204 ILE A C 1
ATOM 1569 O O . ILE A 1 204 ? -14.794 6.969 -3.511 1.00 34.41 204 ILE A O 1
ATOM 1573 N N . TRP A 1 205 ? -16.773 7.896 -2.954 1.00 28.67 205 TRP A N 1
ATOM 1574 C CA . TRP A 1 205 ? -16.788 8.895 -4.022 1.00 28.67 205 TRP A CA 1
ATOM 1575 C C . TRP A 1 205 ? -16.041 10.152 -3.556 1.00 28.67 205 TRP A C 1
ATOM 1577 O O . TRP A 1 205 ? -16.185 10.565 -2.404 1.00 28.67 205 TRP A O 1
ATOM 1587 N N . TRP A 1 206 ? -15.202 10.690 -4.444 1.00 34.78 206 TRP A N 1
ATOM 1588 C CA . TRP A 1 206 ? -14.484 11.958 -4.291 1.00 34.78 206 TRP A CA 1
ATOM 1589 C C . TRP A 1 206 ? -15.238 13.073 -5.000 1.00 34.78 206 TRP A C 1
ATOM 1591 O O . TRP A 1 206 ? -15.831 12.769 -6.061 1.00 34.78 206 TRP A O 1
#

InterPro domains:
  IPR011545 DEAD/DEAH-box helicase domain [PF00270] (26-82)
  IPR014013 Helicase superfamily 1/2, ATP-binding domain, DinG/Rad3-type [PS51193] (10-206)
  IPR027417 P-loop containing nucleoside triphosphate hydrolase [G3DSA:3.40.50.300] (18-187)
  IPR027417 P-loop containing nucleoside triphosphate hydrolase [SSF52540] (13-177)

Radius of gyration: 20.68 Å; chains: 1; bounding box: 45×39×58 Å

pLDDT: mean 83.54, std 19.12, range [20.52, 95.88]

Foldseek 3Di:
DFQCLDCPHLLVVQPPPRDRDPLLSVLLVVLLVCLVVVHDDADDDDPPRPVLLSNLQSCLVDPDDDDDDDPDPVVLCCSQVPVNVSNCVSNVRDDFDADDDAQLQFFAPLLLVCVVPVPDPDDPLLVVVSVLVVVVVVVDQQRGCVPRPPDDPPDPNSVSGTDHPVRDPAPNRPCNVVGSNPDPPRRHDDPDDDDDDDDDDHDHDD

Sequence (206 aa):
MTDDFATDGALAQAITGFNPRESQRQMAAAISESIDAKQQLVVEAGTGTGKTFAYLAPALRADCKVIISTGSKALQDQLYSRDLPTVATALKYKGKLALLKGRSNYLCLERLEQQSLAGGELASETLVDLVRLRGWSAETVDGDISTCGEVAEDSFVWPLVTSTNDNCLGSDCPLYKDCLWSKPAVGRWMLMWWWLTTIYSWRIWW

Organism: NCBI:txid913028

Secondary structure (DSSP, 8-state):
---TTSTTSHHHHHSTT----HHHHHHHHHHHHHHHHT--------TTS-HHHHHHHHHHHSSS------SSHHHHHHIIIIIHHHHHHHTT--S-------GGGBB-HHHHHHHHHS-----HHHHHHHHHHHHHHHH-SS-BGGG--SS-TT-TTHHHHB--TTT--GGG-TTGGG-TTTS--TT---------S---------